Protein AF-A0A1Y4M8P6-F1 (afdb_monomer)

Mean predicted aligned error: 12.29 Å

Sequence (237 aa):
MVINMKEEAGKKVDNMDVAGKRYSNMHGSGSKQVVRKIEGETMRTEWDRATLLERCRSGDSQAMLEMSKCCDTEFANMWLVRAVLYGNEEARELLRCNPQRASNTFLPIENFIPGKRTSWFNG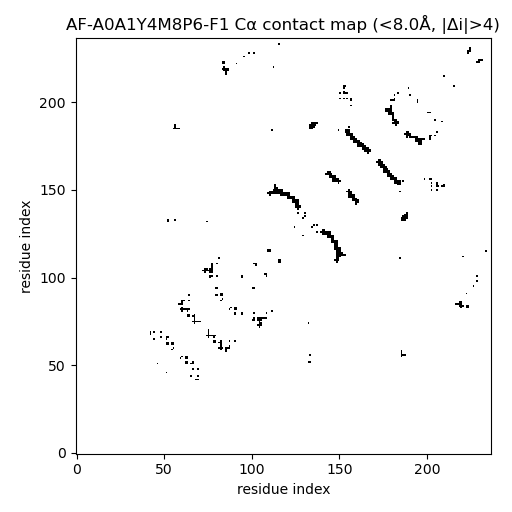RYHAVSLSEIGFDNLPSMDETYMLAGLSKERVIVLGMETGYEPPDEDGFGAETYYSYYVYDEFFHRISPKAFEDNPHAAYGVGNEYIKAHGDLPKLRMDWLVEDGILKAEKFST

Foldseek 3Di:
DDDDDDDDDDDDDDDDDDDDDDDDDDDDDDDDDPDDDDPDDDPDDVDDLVRLLVCVLVLNLVSLQVNLSHDDLQLSLQSLLSSQQSPNPVSLVVCLVPVCSQCRHPDHSQLLPAQQFQPDFDDKAQLVVLVSSHAPPDVDNGFIWGWTGQHNLQKIKTWTWDDWDAADPVRDDTDTKTWIFIAGNSNYGPDPDTDIPCVVVNVVVSVVVCVVVVDDDRTPPVSCCVSVSDPPVRDDD

pLDDT: mean 78.66, std 23.81, range [25.56, 98.5]

Radius of gyration: 26.38 Å; Cα contacts (8 Å, |Δi|>4): 345; chains: 1; bounding box: 97×47×64 Å

Solvent-accessible surface area (backbone atoms only — not comparable to full-atom values): 14091 Å² total; per-residue (Å²): 139,90,83,84,90,76,91,85,84,90,80,88,82,82,88,79,88,79,85,90,85,78,91,75,94,73,92,71,96,68,92,76,82,81,82,79,88,66,97,63,90,73,81,78,61,100,57,57,72,70,60,30,48,58,37,35,48,74,60,35,19,65,32,18,38,57,45,25,75,77,44,60,70,33,55,9,26,33,27,27,50,48,6,25,31,55,65,25,64,70,38,40,50,57,38,66,79,42,53,68,41,57,77,47,27,70,60,54,59,54,41,76,33,64,53,70,27,55,90,48,65,65,65,74,42,47,30,59,62,44,41,77,76,45,40,43,89,65,94,50,69,89,42,56,31,29,38,28,13,16,22,78,48,46,26,26,41,37,36,31,78,75,49,72,48,72,49,45,99,88,69,47,78,60,44,75,39,33,38,25,38,35,22,36,81,49,30,45,61,77,46,94,63,70,28,69,79,32,67,66,64,42,53,54,51,19,58,56,50,39,68,76,48,77,77,68,80,81,63,34,58,63,58,40,34,77,69,66,71,38,73,75,91,78,70,84,128

Structure (mmCIF, N/CA/C/O backbone):
data_AF-A0A1Y4M8P6-F1
#
_entry.id   AF-A0A1Y4M8P6-F1
#
loop_
_atom_site.group_PDB
_atom_site.id
_atom_site.type_symbol
_atom_site.label_atom_id
_atom_site.label_alt_id
_atom_site.label_comp_id
_atom_site.label_asym_id
_atom_site.label_entity_id
_atom_site.label_seq_id
_atom_site.pdbx_PDB_ins_code
_atom_site.Cartn_x
_atom_site.Cartn_y
_atom_site.Cartn_z
_atom_site.occupancy
_atom_site.B_iso_or_equiv
_atom_site.auth_seq_id
_atom_site.auth_comp_id
_atom_site.auth_asym_id
_atom_site.auth_atom_id
_atom_site.pdbx_PDB_model_num
ATOM 1 N N . MET A 1 1 ? 77.250 3.887 1.886 1.00 37.28 1 MET A N 1
ATOM 2 C CA . MET A 1 1 ? 77.666 4.687 3.054 1.00 37.28 1 MET A CA 1
ATOM 3 C C . MET A 1 1 ? 76.924 4.124 4.253 1.00 37.28 1 MET A C 1
ATOM 5 O O . MET A 1 1 ? 75.703 4.131 4.254 1.00 37.28 1 MET A O 1
ATOM 9 N N . VAL A 1 2 ? 77.663 3.493 5.162 1.00 33.03 2 VAL A N 1
ATOM 10 C CA . VAL A 1 2 ? 77.167 2.844 6.384 1.00 33.03 2 VAL A CA 1
ATOM 11 C C . VAL A 1 2 ? 77.226 3.871 7.501 1.00 33.03 2 VAL A C 1
ATOM 13 O O . VAL A 1 2 ? 78.315 4.391 7.716 1.00 33.03 2 VAL A O 1
ATOM 16 N N . ILE A 1 3 ? 76.127 4.104 8.223 1.00 30.33 3 ILE A N 1
ATOM 17 C CA . ILE A 1 3 ? 76.161 4.532 9.629 1.00 30.33 3 ILE A CA 1
ATOM 18 C C . ILE A 1 3 ? 74.997 3.856 10.370 1.00 30.33 3 ILE A C 1
ATOM 20 O O . ILE A 1 3 ? 73.838 3.968 9.985 1.00 30.33 3 ILE A O 1
ATOM 24 N N . ASN A 1 4 ? 75.384 3.116 11.405 1.00 28.00 4 ASN A N 1
ATOM 25 C CA . ASN A 1 4 ? 74.586 2.510 12.469 1.00 28.00 4 ASN A CA 1
ATOM 26 C C . ASN A 1 4 ? 74.518 3.478 13.674 1.00 28.00 4 ASN A C 1
ATOM 28 O O . ASN A 1 4 ? 75.320 4.406 13.727 1.00 28.00 4 ASN A O 1
ATOM 32 N N . MET A 1 5 ? 73.720 3.114 14.694 1.00 29.67 5 MET A N 1
ATOM 33 C CA . MET A 1 5 ? 73.663 3.637 16.086 1.00 29.67 5 MET A CA 1
ATOM 34 C C . MET A 1 5 ? 72.610 4.727 16.355 1.00 29.67 5 MET A C 1
ATOM 36 O O . MET A 1 5 ? 72.462 5.635 15.551 1.00 29.67 5 MET A O 1
ATOM 40 N N . LYS A 1 6 ? 71.895 4.774 17.488 1.00 29.02 6 LYS A N 1
ATOM 41 C CA . LYS A 1 6 ? 71.680 3.920 18.685 1.00 29.02 6 LYS A CA 1
ATOM 42 C C . LYS A 1 6 ? 70.549 4.597 19.506 1.00 29.02 6 LYS A C 1
ATOM 44 O O . LYS A 1 6 ? 70.359 5.792 19.319 1.00 29.02 6 LYS A O 1
ATOM 49 N N . GLU A 1 7 ? 69.860 3.808 20.349 1.00 29.41 7 GLU A N 1
ATOM 50 C CA . GLU A 1 7 ? 69.361 4.060 21.740 1.00 29.41 7 GLU A CA 1
ATOM 51 C C . GLU A 1 7 ? 68.944 5.493 22.156 1.00 29.41 7 GLU A C 1
ATOM 53 O O . GLU A 1 7 ? 69.600 6.461 21.812 1.00 29.41 7 GLU A O 1
ATOM 58 N N . GLU A 1 8 ? 67.966 5.798 2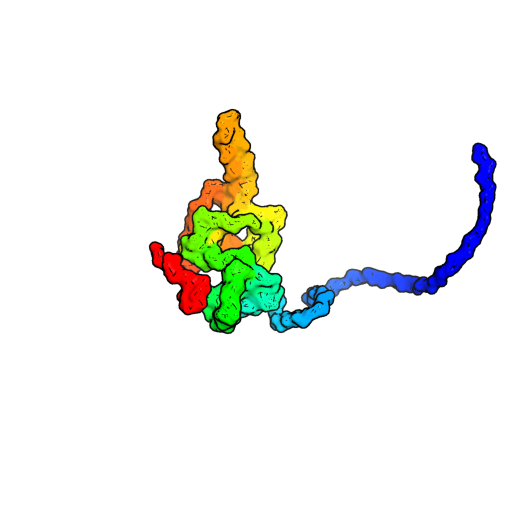3.011 1.00 31.19 8 GLU A N 1
ATOM 59 C CA . GLU A 1 8 ? 67.041 5.150 23.964 1.00 31.19 8 GLU A CA 1
ATOM 60 C C . GLU A 1 8 ? 66.162 6.330 24.467 1.00 31.19 8 GLU A C 1
ATOM 62 O O . GLU A 1 8 ? 66.612 7.473 24.478 1.00 31.19 8 GLU A O 1
ATOM 67 N N . ALA A 1 9 ? 64.871 6.207 24.765 1.00 30.39 9 ALA A N 1
ATOM 68 C CA . ALA A 1 9 ? 64.286 5.969 26.094 1.00 30.39 9 ALA A CA 1
ATOM 69 C C . ALA A 1 9 ? 62.835 6.490 25.950 1.00 30.39 9 ALA A C 1
ATOM 71 O O . ALA A 1 9 ? 62.616 7.570 25.416 1.00 30.39 9 ALA A O 1
ATOM 72 N N . GLY A 1 10 ? 61.768 5.770 26.275 1.00 26.73 10 GLY A N 1
ATOM 73 C CA . GLY A 1 10 ? 61.486 5.226 27.590 1.00 26.73 10 GLY A CA 1
ATOM 74 C C . GLY A 1 10 ? 60.372 6.053 28.241 1.00 26.73 10 GLY A C 1
ATOM 75 O O . GLY A 1 10 ? 60.653 7.025 28.932 1.00 26.73 10 GLY A O 1
ATOM 76 N N . LYS A 1 11 ? 59.109 5.645 28.062 1.00 31.06 11 LYS A N 1
ATOM 77 C CA . LYS A 1 11 ? 58.111 5.675 29.142 1.00 31.06 11 LYS A CA 1
ATOM 78 C C . LYS A 1 11 ? 56.939 4.736 28.849 1.00 31.06 11 LYS A C 1
ATOM 80 O O . LYS A 1 11 ? 56.197 4.902 27.889 1.00 31.06 11 LYS A O 1
ATOM 85 N N . LYS A 1 12 ? 56.858 3.744 29.736 1.00 29.80 12 LYS A N 1
ATOM 86 C CA . LYS A 1 12 ? 55.779 2.792 30.001 1.00 29.80 12 LYS A CA 1
ATOM 87 C C . LYS A 1 12 ? 54.408 3.464 30.083 1.00 29.80 12 LYS A C 1
ATOM 89 O O . LYS A 1 12 ? 54.303 4.486 30.755 1.00 29.80 12 LYS A O 1
ATOM 94 N N . VAL A 1 13 ? 53.383 2.787 29.570 1.00 30.52 13 VAL A N 1
ATOM 95 C CA . VAL A 1 13 ? 52.191 2.449 30.363 1.00 30.52 13 VAL A CA 1
ATOM 96 C C . VAL A 1 13 ? 51.821 1.000 30.043 1.00 30.52 13 VAL A C 1
ATOM 98 O O . VAL A 1 13 ? 52.084 0.501 28.951 1.00 30.52 13 VAL A O 1
ATOM 101 N N . ASP A 1 14 ? 51.332 0.337 31.076 1.00 29.28 14 ASP A N 1
ATOM 102 C CA . ASP A 1 14 ? 51.371 -1.088 31.333 1.00 29.28 14 ASP A CA 1
ATOM 103 C C . ASP A 1 14 ? 50.376 -1.943 30.532 1.00 29.28 14 ASP A C 1
ATOM 105 O O . ASP A 1 14 ? 49.244 -1.553 30.256 1.00 29.28 14 ASP A O 1
ATOM 109 N N . ASN A 1 15 ? 50.856 -3.147 30.205 1.00 28.27 15 ASN A N 1
ATOM 110 C CA . ASN A 1 15 ? 50.216 -4.460 30.341 1.00 28.27 15 ASN A CA 1
ATOM 111 C C . ASN A 1 15 ? 48.707 -4.499 30.666 1.00 28.27 15 ASN A C 1
ATOM 113 O O . ASN A 1 15 ? 48.287 -4.082 31.740 1.00 28.27 15 ASN A O 1
ATOM 117 N N . MET A 1 16 ? 47.938 -5.232 29.859 1.00 30.31 16 MET A N 1
ATOM 118 C CA . MET A 1 16 ? 47.661 -6.658 30.126 1.00 30.31 16 MET A CA 1
ATOM 119 C C . MET A 1 16 ? 46.806 -7.260 28.996 1.00 30.31 16 MET A C 1
ATOM 121 O O . MET A 1 16 ? 45.644 -6.909 28.820 1.00 30.31 16 MET A O 1
ATOM 125 N N . ASP A 1 17 ? 47.440 -8.124 28.198 1.00 30.38 17 ASP A N 1
ATOM 126 C CA . ASP A 1 17 ? 47.171 -9.567 28.084 1.00 30.38 17 ASP A CA 1
ATOM 127 C C . ASP A 1 17 ? 45.742 -10.099 28.316 1.00 30.38 17 ASP A C 1
ATOM 129 O O . ASP A 1 17 ? 45.082 -9.737 29.279 1.00 30.38 17 ASP A O 1
ATOM 133 N N . VAL A 1 18 ? 45.224 -11.111 27.611 1.00 31.88 18 VAL A N 1
ATOM 134 C CA . VAL A 1 18 ? 45.629 -11.934 26.452 1.00 31.88 18 VAL A CA 1
ATOM 135 C C . VAL A 1 18 ? 44.457 -12.912 26.219 1.00 31.88 18 VAL A C 1
ATOM 137 O O . VAL A 1 18 ? 43.733 -13.243 27.153 1.00 31.88 18 VAL A O 1
ATOM 140 N N . ALA A 1 19 ? 44.369 -13.453 24.997 1.00 29.25 19 ALA A N 1
ATOM 141 C CA . ALA A 1 19 ? 43.641 -14.671 24.592 1.00 29.25 19 ALA A CA 1
ATOM 142 C C . ALA A 1 19 ? 42.099 -14.590 24.590 1.00 29.25 19 ALA A C 1
ATOM 144 O O . ALA A 1 19 ? 41.453 -14.321 25.585 1.00 29.25 19 ALA A O 1
ATOM 145 N N . GLY A 1 20 ? 41.389 -14.855 23.494 1.00 25.56 20 GLY A N 1
ATOM 146 C CA . GLY A 1 20 ? 41.652 -15.823 22.437 1.00 25.56 20 GLY A CA 1
ATOM 147 C C . GLY A 1 20 ? 40.840 -17.091 22.695 1.00 25.56 20 GLY A C 1
ATOM 148 O O . GLY A 1 20 ? 41.182 -17.839 23.601 1.00 25.56 20 GLY A O 1
ATOM 149 N N . LYS A 1 21 ? 39.817 -17.360 21.867 1.00 30.14 21 LYS A N 1
ATOM 150 C CA . LYS A 1 21 ? 39.627 -18.626 21.122 1.00 30.14 21 LYS A CA 1
ATOM 151 C C . LYS A 1 21 ? 38.198 -18.823 20.590 1.00 30.14 21 LYS A C 1
ATOM 153 O O . LYS A 1 21 ? 37.228 -18.789 21.330 1.00 30.14 21 LYS A O 1
ATOM 158 N N . ARG A 1 22 ? 38.199 -19.257 19.324 1.00 27.95 22 ARG A N 1
ATOM 159 C CA . ARG A 1 22 ? 37.380 -20.315 18.703 1.00 27.95 22 ARG A CA 1
ATOM 160 C C . ARG A 1 22 ? 35.922 -20.013 18.358 1.00 27.95 22 ARG A C 1
ATOM 162 O O . ARG A 1 22 ? 35.000 -20.231 19.132 1.00 27.95 22 ARG A O 1
ATOM 169 N N . TYR A 1 23 ? 35.756 -19.751 17.065 1.00 31.67 23 TYR A N 1
ATOM 170 C CA . TYR A 1 23 ? 34.651 -20.275 16.276 1.00 31.67 23 TYR A CA 1
ATOM 171 C C . TYR A 1 23 ? 34.590 -21.802 16.394 1.00 31.67 23 TYR A C 1
ATOM 173 O O . TYR A 1 23 ? 35.585 -22.497 16.178 1.00 31.67 23 TYR A O 1
ATOM 181 N N . SER A 1 24 ? 33.405 -22.312 16.708 1.00 30.05 24 SER A N 1
ATOM 182 C CA . SER A 1 24 ? 33.022 -23.687 16.410 1.00 30.05 24 SER A CA 1
ATOM 183 C C . SER A 1 24 ? 31.649 -23.656 15.746 1.00 30.05 24 SER A C 1
ATOM 185 O O . SER A 1 24 ? 30.685 -23.132 16.298 1.00 30.05 24 SER A O 1
ATOM 187 N N . ASN A 1 25 ? 31.604 -24.169 14.516 1.00 32.28 25 ASN A N 1
ATOM 188 C CA . ASN A 1 25 ? 30.375 -24.517 13.820 1.00 32.28 25 ASN A CA 1
ATOM 189 C C . ASN A 1 25 ? 29.734 -25.702 14.541 1.00 32.28 25 ASN A C 1
ATOM 191 O O . ASN A 1 25 ? 30.385 -26.732 14.707 1.00 32.28 25 ASN A O 1
ATOM 195 N N . MET A 1 26 ? 28.455 -25.584 14.884 1.00 29.16 26 MET A N 1
ATOM 196 C CA . MET A 1 26 ? 27.571 -26.729 15.079 1.00 29.16 26 MET A CA 1
ATOM 197 C C . MET A 1 26 ? 26.172 -26.374 14.575 1.00 29.16 26 MET A C 1
ATOM 199 O O . MET A 1 26 ? 25.627 -25.316 14.890 1.00 29.16 26 MET A O 1
ATOM 203 N N . HIS A 1 27 ? 25.629 -27.267 13.747 1.00 33.44 27 HIS A N 1
ATOM 204 C CA . HIS A 1 27 ? 24.234 -27.294 13.332 1.00 33.44 27 HIS A CA 1
ATOM 205 C C . HIS A 1 27 ? 23.305 -27.318 14.549 1.00 33.44 27 HIS A C 1
ATOM 207 O O . HIS A 1 27 ? 23.490 -28.114 15.466 1.00 33.44 27 HIS A O 1
ATOM 213 N N . GLY A 1 28 ? 22.278 -26.475 14.511 1.00 27.88 28 GLY A N 1
ATOM 214 C CA . GLY A 1 28 ? 21.204 -26.453 15.492 1.00 27.88 28 GLY A CA 1
ATOM 215 C C . GLY A 1 28 ? 20.079 -25.556 14.999 1.00 27.88 28 GLY A C 1
ATOM 216 O O . GLY A 1 28 ? 20.206 -24.336 15.014 1.00 27.88 28 GLY A O 1
ATOM 217 N N . SER A 1 29 ? 19.006 -26.189 14.528 1.00 41.22 29 SER A N 1
ATOM 218 C CA . SER A 1 29 ? 17.690 -25.589 14.316 1.00 41.22 29 SER A CA 1
ATOM 219 C C . SER A 1 29 ? 17.273 -24.809 15.565 1.00 41.22 29 SER A C 1
ATOM 221 O O . SER A 1 29 ? 17.156 -25.389 16.643 1.00 41.22 29 SER A O 1
ATOM 223 N N . GLY A 1 30 ? 17.072 -23.502 15.429 1.00 28.77 30 GLY A N 1
ATOM 224 C CA . GLY A 1 30 ? 16.657 -22.637 16.525 1.00 28.77 30 GLY A CA 1
ATOM 225 C C . GLY A 1 30 ? 16.598 -21.187 16.069 1.00 28.77 30 GLY A C 1
ATOM 226 O O . GLY A 1 30 ? 17.626 -20.581 15.773 1.00 28.77 30 GLY A O 1
ATOM 227 N N . SER A 1 31 ? 15.382 -20.654 15.990 1.00 38.72 31 SER A N 1
ATOM 228 C CA . SER A 1 31 ? 15.061 -19.265 15.676 1.00 38.72 31 SER A CA 1
ATOM 229 C C . SER A 1 31 ? 15.898 -18.315 16.538 1.00 38.72 31 SER A C 1
ATOM 231 O O . SER A 1 31 ? 15.673 -18.181 17.740 1.00 38.72 31 SER A O 1
ATOM 233 N N . LYS A 1 32 ? 16.905 -17.671 15.940 1.00 32.81 32 LYS A N 1
ATOM 234 C CA . LYS A 1 32 ? 17.727 -16.675 16.631 1.00 32.81 32 LYS A CA 1
ATOM 235 C C . LYS A 1 32 ? 17.005 -15.333 16.617 1.00 32.81 32 LYS A C 1
ATOM 237 O O . LYS A 1 32 ? 16.990 -14.642 15.604 1.00 32.81 32 LYS A O 1
ATOM 242 N N . GLN A 1 33 ? 16.462 -14.960 17.774 1.00 40.31 33 GLN A N 1
ATOM 243 C CA . GLN A 1 33 ? 16.186 -13.568 18.121 1.00 40.31 33 GLN A CA 1
ATOM 244 C C . GLN A 1 33 ? 17.445 -12.727 17.875 1.00 40.31 33 GLN A C 1
ATOM 246 O O . GLN A 1 33 ? 18.477 -12.922 18.520 1.00 40.31 33 GLN A O 1
ATOM 251 N N . VAL A 1 34 ? 17.354 -11.774 16.951 1.00 34.91 34 VAL A N 1
ATOM 252 C CA . VAL A 1 34 ? 18.349 -10.714 16.795 1.00 34.91 34 VAL A CA 1
ATOM 253 C C . VAL A 1 34 ? 17.941 -9.581 17.731 1.00 34.91 34 VAL A C 1
ATOM 255 O O . VAL A 1 34 ? 17.111 -8.745 17.394 1.00 34.91 34 VAL A O 1
ATOM 258 N N . VAL A 1 35 ? 18.505 -9.568 18.939 1.00 32.75 35 VAL A N 1
ATOM 259 C CA . VAL A 1 35 ? 18.350 -8.447 19.873 1.00 32.75 35 VAL A CA 1
ATOM 260 C C . VAL A 1 35 ? 19.362 -7.372 19.482 1.00 32.75 35 VAL A C 1
ATOM 262 O O . VAL A 1 35 ? 20.533 -7.445 19.854 1.00 32.75 35 VAL A O 1
ATOM 265 N N . ARG A 1 36 ? 18.926 -6.362 18.722 1.00 35.06 36 ARG A N 1
ATOM 266 C CA . ARG A 1 36 ? 19.626 -5.072 18.687 1.00 35.06 36 ARG A CA 1
ATOM 267 C C . ARG A 1 36 ? 19.170 -4.275 19.903 1.00 35.06 36 ARG A C 1
ATOM 269 O O . ARG A 1 36 ? 17.999 -3.949 20.041 1.00 35.06 36 ARG A O 1
ATOM 276 N N . LYS A 1 37 ? 20.107 -4.027 20.814 1.00 30.88 37 LYS A N 1
ATOM 277 C CA . LYS A 1 37 ? 19.894 -3.257 22.037 1.00 30.88 37 LYS A CA 1
ATOM 278 C C . LYS A 1 37 ? 19.878 -1.770 21.663 1.00 30.88 37 LYS A C 1
ATOM 280 O O . LYS A 1 37 ? 20.932 -1.208 21.384 1.00 30.88 37 LYS A O 1
ATOM 285 N N . ILE A 1 38 ? 18.698 -1.163 21.626 1.00 38.38 38 ILE A N 1
ATOM 286 C CA . ILE A 1 38 ? 18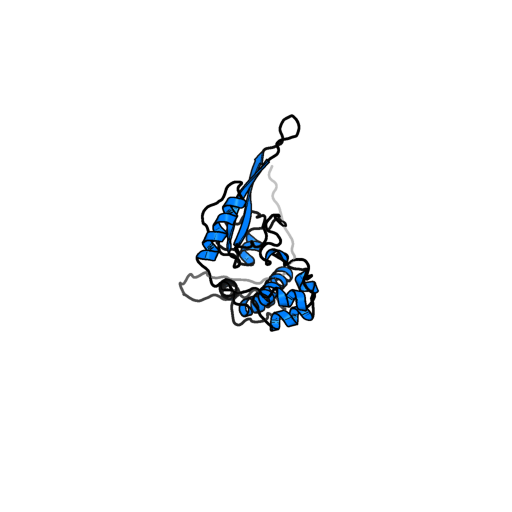.524 0.291 21.695 1.00 38.38 38 ILE A CA 1
ATOM 287 C C . ILE A 1 38 ? 17.664 0.526 22.934 1.00 38.38 38 ILE A C 1
ATOM 289 O O . ILE A 1 38 ? 16.600 -0.070 23.078 1.00 38.38 38 ILE A O 1
ATOM 293 N N . GLU A 1 39 ? 18.190 1.292 23.884 1.00 37.03 39 GLU A N 1
ATOM 294 C CA . GLU A 1 39 ? 17.484 1.656 25.109 1.00 37.03 39 GLU A CA 1
ATOM 295 C C . GLU A 1 39 ? 16.328 2.600 24.761 1.00 37.03 39 GLU A C 1
ATOM 297 O O . GLU A 1 39 ? 16.531 3.702 24.261 1.00 37.03 39 GLU A O 1
ATOM 302 N N . GLY A 1 40 ? 15.112 2.115 24.993 1.00 37.31 40 GLY A N 1
ATOM 303 C CA . GLY A 1 40 ? 13.841 2.776 24.721 1.00 37.31 40 GLY A CA 1
ATOM 304 C C . GLY A 1 40 ? 12.790 1.682 24.593 1.00 37.31 40 GLY A C 1
ATOM 305 O O . GLY A 1 40 ? 12.943 0.802 23.751 1.00 37.31 40 GLY A O 1
ATOM 306 N N . GLU A 1 41 ? 11.814 1.660 25.501 1.00 42.66 41 GLU A N 1
ATOM 307 C CA . GLU A 1 41 ? 10.811 0.600 25.670 1.00 42.66 41 GLU A CA 1
ATOM 308 C C . GLU A 1 41 ? 10.329 0.020 24.335 1.00 42.66 41 GLU A C 1
ATOM 310 O O . GLU A 1 41 ? 9.517 0.602 23.621 1.00 42.66 41 GLU A O 1
ATOM 315 N N . THR A 1 42 ? 10.849 -1.156 23.982 1.00 45.84 42 THR A N 1
ATOM 316 C CA . THR A 1 42 ? 10.375 -1.886 22.814 1.00 45.84 42 THR A CA 1
ATOM 317 C C . THR A 1 42 ? 9.025 -2.470 23.199 1.00 45.84 42 THR A C 1
ATOM 319 O O . THR A 1 42 ? 8.972 -3.423 23.981 1.00 45.84 42 THR A O 1
ATOM 322 N N . MET A 1 43 ? 7.932 -1.888 22.693 1.00 43.03 43 MET A N 1
ATOM 323 C CA . MET A 1 43 ? 6.623 -2.538 22.725 1.00 43.03 43 MET A CA 1
ATOM 324 C C . MET A 1 43 ? 6.803 -3.949 22.158 1.00 43.03 43 MET A C 1
ATOM 326 O O . MET A 1 43 ? 7.084 -4.130 20.975 1.00 43.03 43 MET A O 1
ATOM 330 N N . ARG A 1 44 ? 6.712 -4.958 23.028 1.00 49.41 44 ARG A N 1
ATOM 331 C CA . ARG A 1 44 ? 6.683 -6.356 22.611 1.00 49.41 44 ARG A CA 1
ATOM 332 C C . ARG A 1 44 ? 5.300 -6.613 22.038 1.00 49.41 44 ARG A C 1
ATOM 334 O O . ARG A 1 44 ? 4.370 -6.896 22.784 1.00 49.41 44 ARG A O 1
ATOM 341 N N . THR A 1 45 ? 5.170 -6.518 20.724 1.00 55.81 45 THR A N 1
ATOM 342 C CA . THR A 1 45 ? 4.116 -7.253 20.031 1.00 55.81 45 THR A CA 1
ATOM 343 C C . THR A 1 45 ? 4.364 -8.743 20.291 1.00 55.81 45 THR A C 1
ATOM 345 O O . THR A 1 45 ? 5.510 -9.196 20.281 1.00 55.81 45 THR A O 1
ATOM 348 N N . GLU A 1 46 ? 3.319 -9.534 20.550 1.00 59.41 46 GLU A N 1
ATOM 349 C CA . GLU A 1 46 ? 3.460 -11.001 20.693 1.00 59.41 46 GLU A CA 1
ATOM 350 C C . GLU A 1 46 ? 3.979 -11.672 19.403 1.00 59.41 46 GLU A C 1
ATOM 352 O O . GLU A 1 46 ? 4.379 -12.834 19.406 1.00 59.41 46 GLU A O 1
ATOM 357 N N . TRP A 1 47 ? 3.997 -10.916 18.306 1.00 71.06 47 TRP A N 1
ATOM 358 C CA . TRP A 1 47 ? 4.256 -11.345 16.943 1.00 71.06 47 TRP A CA 1
ATOM 359 C C . TRP A 1 47 ? 5.504 -10.641 16.408 1.00 71.06 47 TRP A C 1
ATOM 361 O O . TRP A 1 47 ? 5.663 -9.434 16.606 1.00 71.06 47 TRP A O 1
ATOM 371 N N . ASP A 1 48 ? 6.377 -11.367 15.708 1.00 86.06 48 ASP A N 1
ATOM 372 C CA . ASP A 1 48 ? 7.456 -10.730 14.951 1.00 86.06 48 ASP A CA 1
ATOM 373 C C . ASP A 1 48 ? 6.915 -9.979 13.717 1.00 86.06 48 ASP A C 1
ATOM 375 O O . ASP A 1 48 ? 5.808 -10.236 13.231 1.00 86.06 48 ASP A O 1
ATOM 379 N N . ARG A 1 49 ? 7.704 -9.024 13.202 1.00 86.75 49 ARG A N 1
ATOM 380 C CA . ARG A 1 49 ? 7.309 -8.155 12.076 1.00 86.75 49 ARG A CA 1
ATOM 381 C C . ARG A 1 49 ? 6.945 -8.953 10.822 1.00 86.75 49 ARG A C 1
ATOM 383 O O . ARG A 1 49 ? 6.022 -8.563 10.117 1.00 86.75 49 ARG A O 1
ATOM 390 N N . ALA A 1 50 ? 7.639 -10.055 10.539 1.00 88.81 50 ALA A N 1
ATOM 391 C CA . ALA A 1 50 ? 7.359 -10.867 9.355 1.00 88.81 50 ALA A CA 1
ATOM 392 C C . ALA A 1 50 ? 5.974 -11.521 9.451 1.00 88.81 50 ALA A C 1
ATOM 394 O O . ALA A 1 50 ? 5.203 -11.491 8.495 1.00 88.81 50 ALA A O 1
ATOM 395 N N . THR A 1 51 ? 5.625 -12.029 10.631 1.00 92.06 51 THR A N 1
ATOM 396 C CA . THR A 1 51 ? 4.319 -12.641 10.877 1.00 92.06 51 THR A CA 1
ATOM 397 C C . THR A 1 51 ? 3.194 -11.606 10.847 1.00 92.06 51 THR A C 1
ATOM 399 O O . THR A 1 51 ? 2.130 -11.866 10.286 1.00 92.06 51 THR A O 1
ATOM 402 N N . LEU A 1 52 ? 3.419 -10.408 11.399 1.00 93.69 52 LEU A N 1
ATOM 403 C CA . LEU A 1 52 ? 2.458 -9.306 11.278 1.00 93.69 52 LEU A CA 1
ATOM 404 C C . LEU A 1 52 ? 2.240 -8.904 9.818 1.00 93.69 52 LEU A C 1
ATOM 406 O O . LEU A 1 52 ? 1.101 -8.675 9.422 1.00 93.69 52 LEU A O 1
ATOM 410 N N . LEU A 1 53 ? 3.304 -8.843 9.014 1.00 92.44 53 LEU A N 1
ATOM 411 C CA . LEU A 1 53 ? 3.221 -8.460 7.606 1.00 92.44 53 LEU A CA 1
ATOM 412 C C . LEU A 1 53 ? 2.396 -9.463 6.796 1.00 92.44 53 LEU A C 1
ATOM 414 O O . LEU A 1 53 ? 1.556 -9.061 5.996 1.00 92.44 53 LEU A O 1
ATOM 418 N N . GLU A 1 54 ? 2.578 -10.754 7.062 1.00 91.88 54 GLU A N 1
ATOM 419 C CA . GLU A 1 54 ? 1.794 -11.813 6.426 1.00 91.88 54 GLU A CA 1
ATOM 420 C C . GLU A 1 54 ? 0.309 -11.760 6.809 1.00 91.88 54 GLU A C 1
ATOM 422 O O . GLU A 1 54 ? -0.567 -11.996 5.984 1.00 91.88 54 GLU A O 1
ATOM 427 N N . ARG A 1 55 ? -0.009 -11.363 8.042 1.00 94.75 55 ARG A N 1
ATOM 428 C CA . ARG A 1 55 ? -1.404 -11.110 8.432 1.00 94.75 55 ARG A CA 1
ATOM 429 C C . ARG A 1 55 ? -1.959 -9.834 7.797 1.00 94.75 55 ARG A C 1
ATOM 431 O O . ARG A 1 55 ? -3.098 -9.817 7.347 1.00 94.75 55 ARG A O 1
ATOM 438 N N . CYS A 1 56 ? -1.166 -8.768 7.692 1.00 94.56 56 CYS A N 1
ATOM 439 C CA . CYS A 1 56 ? -1.587 -7.554 6.979 1.00 94.56 56 CYS A CA 1
ATOM 440 C C . CYS A 1 56 ? -1.954 -7.861 5.518 1.00 94.56 56 CYS A C 1
ATOM 442 O O . CYS A 1 56 ? -2.894 -7.278 4.976 1.00 94.56 56 CYS A O 1
ATOM 444 N N . ARG A 1 57 ? -1.235 -8.806 4.910 1.00 89.06 57 ARG A N 1
ATOM 445 C CA . ARG A 1 57 ? -1.440 -9.298 3.547 1.00 89.06 57 ARG A CA 1
ATOM 446 C C . ARG A 1 57 ? -2.745 -10.064 3.321 1.00 89.06 57 ARG A C 1
ATOM 448 O O . ARG A 1 57 ? -3.199 -10.165 2.191 1.00 89.06 57 ARG A O 1
ATOM 455 N N . SER A 1 58 ? -3.401 -10.533 4.380 1.00 87.81 58 SER A N 1
ATOM 456 C CA . SER A 1 58 ? -4.742 -11.126 4.296 1.00 87.81 58 SER A CA 1
ATOM 457 C C . SER A 1 58 ? -5.867 -10.140 4.634 1.00 87.81 58 SER A C 1
ATOM 459 O O . SER A 1 58 ? -7.028 -10.534 4.744 1.00 87.81 58 SER A O 1
ATOM 461 N N . GLY A 1 59 ? -5.545 -8.854 4.814 1.00 90.56 59 GLY A N 1
ATOM 462 C CA . GLY A 1 59 ? -6.514 -7.832 5.208 1.00 90.56 59 GLY A CA 1
ATOM 463 C C . GLY A 1 59 ? -6.848 -7.815 6.699 1.00 90.56 59 GLY A C 1
ATOM 464 O O . GLY A 1 59 ? -7.844 -7.204 7.087 1.00 90.56 59 GLY A O 1
ATOM 465 N N . ASP A 1 60 ? -6.028 -8.447 7.544 1.00 95.62 60 ASP A N 1
ATOM 466 C CA . ASP A 1 60 ? -6.198 -8.430 8.997 1.00 95.62 60 ASP A CA 1
ATOM 467 C C . ASP A 1 60 ? -5.947 -7.021 9.560 1.00 95.62 60 ASP A C 1
ATOM 469 O O . ASP A 1 60 ? -4.811 -6.564 9.720 1.00 95.62 60 ASP A O 1
ATOM 473 N N . SER A 1 61 ? -7.037 -6.324 9.877 1.00 97.38 61 SER A N 1
ATOM 474 C CA . SER A 1 61 ? -6.995 -4.948 10.363 1.00 97.38 61 SER A CA 1
ATOM 475 C C . SER A 1 61 ? -6.372 -4.822 11.756 1.00 97.38 61 SER A C 1
ATOM 477 O O . SER A 1 61 ? -5.780 -3.786 12.063 1.00 97.38 61 SER A O 1
ATOM 479 N N . GLN A 1 62 ? -6.434 -5.871 12.588 1.00 97.62 62 GLN A N 1
ATOM 480 C CA . GLN A 1 62 ? -5.732 -5.891 13.872 1.00 97.62 62 GLN A CA 1
ATOM 481 C C . GLN A 1 62 ? -4.226 -6.021 13.658 1.00 97.62 62 GLN A C 1
ATOM 483 O O . GLN A 1 62 ? -3.457 -5.322 14.312 1.00 97.62 62 GLN A O 1
ATOM 488 N N . ALA A 1 63 ? -3.787 -6.862 12.719 1.00 97.00 63 ALA A N 1
ATOM 489 C CA . ALA A 1 63 ? -2.370 -6.958 12.383 1.00 97.00 63 ALA A CA 1
ATOM 490 C C . ALA A 1 63 ? -1.824 -5.640 11.819 1.00 97.00 63 ALA A C 1
ATOM 492 O O . ALA A 1 63 ? -0.713 -5.254 12.170 1.00 97.00 63 ALA A O 1
ATOM 493 N N . MET A 1 64 ? -2.610 -4.912 11.016 1.00 97.69 64 MET A N 1
ATOM 494 C CA . MET A 1 64 ? -2.235 -3.574 10.534 1.00 97.69 64 MET A CA 1
ATOM 495 C C . MET A 1 64 ? -2.089 -2.571 11.687 1.00 97.69 64 MET A C 1
ATOM 497 O O . MET A 1 64 ? -1.144 -1.781 11.705 1.00 97.69 64 MET A O 1
ATOM 501 N N . LEU A 1 65 ? -2.977 -2.621 12.685 1.00 97.94 65 LEU A N 1
ATOM 502 C CA . LEU A 1 65 ? -2.841 -1.805 13.891 1.00 97.94 65 LEU A CA 1
ATOM 503 C C . LEU A 1 65 ? -1.578 -2.176 14.682 1.00 97.94 65 LEU A C 1
ATOM 505 O O . LEU A 1 65 ? -0.823 -1.285 15.062 1.00 97.94 65 LEU A O 1
ATOM 509 N N . GLU A 1 66 ? -1.306 -3.461 14.904 1.00 97.12 66 GLU A N 1
ATOM 510 C CA . GLU A 1 66 ? -0.081 -3.893 15.591 1.00 97.12 66 GLU A CA 1
ATOM 511 C C . GLU A 1 66 ? 1.182 -3.507 14.810 1.00 97.12 66 GLU A C 1
ATOM 513 O O . GLU A 1 66 ? 2.142 -3.006 15.396 1.00 97.12 66 GLU A O 1
ATOM 518 N N . MET A 1 67 ? 1.160 -3.629 13.480 1.00 95.56 67 MET A N 1
ATOM 519 C CA . MET A 1 67 ? 2.247 -3.175 12.612 1.00 95.56 67 MET A CA 1
ATOM 520 C C . MET A 1 67 ? 2.515 -1.674 12.790 1.00 95.56 67 MET A C 1
ATOM 522 O O . MET A 1 67 ? 3.669 -1.250 12.864 1.00 95.56 67 MET A O 1
ATOM 526 N N . SER A 1 68 ? 1.460 -0.865 12.951 1.00 96.44 68 SER A N 1
ATOM 527 C CA . SER A 1 68 ? 1.598 0.576 13.187 1.00 96.44 68 SER A CA 1
ATOM 528 C C . SER A 1 68 ? 2.353 0.931 14.473 1.00 96.44 68 SER A C 1
ATOM 530 O O . SER A 1 68 ? 2.891 2.030 14.580 1.00 96.44 68 SER A O 1
ATOM 532 N N . LYS A 1 69 ? 2.422 0.015 15.446 1.00 94.56 69 LYS A N 1
ATOM 533 C CA . LYS A 1 69 ? 3.106 0.228 16.730 1.00 94.56 69 LYS A CA 1
ATOM 534 C C . LYS A 1 69 ? 4.611 -0.056 16.648 1.00 94.56 69 LYS A C 1
ATOM 536 O O . LYS A 1 69 ? 5.352 0.397 17.514 1.00 94.56 69 LYS A O 1
ATOM 541 N N . CYS A 1 70 ? 5.068 -0.793 15.631 1.00 88.56 70 CYS A N 1
ATOM 542 C CA . CYS A 1 70 ? 6.459 -1.250 15.513 1.00 88.56 70 CYS A CA 1
ATOM 543 C C . CYS A 1 70 ? 7.235 -0.677 14.314 1.00 88.56 70 CYS A C 1
ATOM 545 O O . CYS A 1 70 ? 8.370 -1.089 14.071 1.00 88.56 70 CYS A O 1
ATOM 547 N N . CYS A 1 71 ? 6.638 0.242 13.554 1.00 90.31 71 CYS A N 1
ATOM 548 C CA . CYS A 1 71 ? 7.259 0.875 12.391 1.00 90.31 71 CYS A CA 1
ATOM 549 C C . CYS A 1 71 ? 7.690 2.323 12.664 1.00 90.31 71 CYS A C 1
ATOM 551 O O . CYS A 1 71 ? 7.184 2.974 13.577 1.00 90.31 71 CYS A O 1
ATOM 553 N N . ASP A 1 72 ? 8.569 2.847 11.808 1.00 91.94 72 ASP A N 1
ATOM 554 C CA . ASP A 1 72 ? 8.891 4.276 11.767 1.00 91.94 72 ASP A CA 1
ATOM 555 C C . ASP A 1 72 ? 7.651 5.118 11.443 1.00 91.94 72 ASP A C 1
ATOM 557 O O . ASP A 1 72 ? 6.717 4.642 10.800 1.00 91.94 72 ASP A O 1
ATOM 561 N N . THR A 1 73 ? 7.650 6.387 11.856 1.00 95.25 73 THR A N 1
ATOM 562 C CA . THR A 1 73 ? 6.470 7.271 11.876 1.00 95.25 73 THR A CA 1
ATOM 563 C C . THR A 1 73 ? 5.601 7.2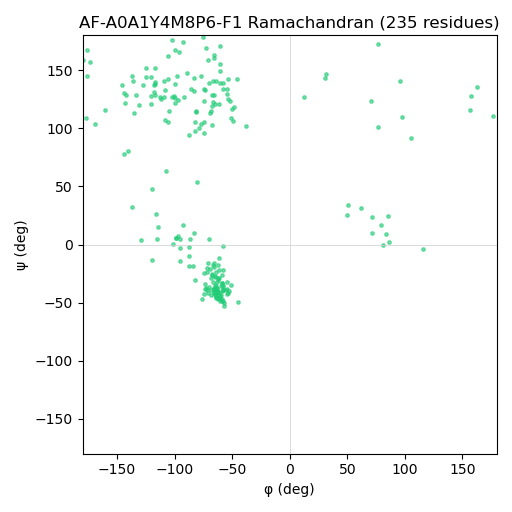22 10.613 1.00 95.25 73 THR A C 1
ATOM 565 O O . THR A 1 73 ? 4.386 7.061 10.716 1.00 95.25 73 THR A O 1
ATOM 568 N N . GLU A 1 74 ? 6.185 7.347 9.421 1.00 96.00 74 GLU A N 1
ATOM 569 C CA . GLU A 1 74 ? 5.422 7.389 8.164 1.00 96.00 74 GLU A CA 1
ATOM 570 C C . GLU A 1 74 ? 4.836 6.022 7.772 1.00 96.00 74 GLU A C 1
ATOM 572 O O . GLU A 1 74 ? 3.702 5.950 7.286 1.00 96.00 74 GLU A O 1
ATOM 577 N N . PHE A 1 75 ? 5.573 4.934 8.015 1.00 96.44 75 PHE A N 1
ATOM 578 C CA . PHE A 1 75 ? 5.092 3.559 7.836 1.00 96.44 75 PHE A CA 1
ATOM 579 C C . PHE A 1 75 ? 4.016 3.223 8.868 1.00 96.44 75 PHE A C 1
ATOM 581 O O . PHE A 1 75 ? 2.979 2.658 8.528 1.00 96.44 75 PHE A O 1
ATOM 588 N N . ALA A 1 76 ? 4.234 3.619 10.121 1.00 96.81 76 ALA A N 1
ATOM 589 C CA . ALA A 1 76 ? 3.289 3.454 11.210 1.00 96.81 76 ALA A CA 1
ATOM 590 C C . ALA A 1 76 ? 1.954 4.126 10.885 1.00 96.81 76 ALA A C 1
ATOM 592 O O . ALA A 1 76 ? 0.897 3.503 10.962 1.00 96.81 76 ALA A O 1
ATOM 593 N N . ASN A 1 77 ? 1.995 5.384 10.455 1.00 97.94 77 ASN A N 1
ATOM 594 C CA . ASN A 1 77 ? 0.797 6.119 10.070 1.00 97.94 77 ASN A CA 1
ATOM 595 C C . ASN A 1 77 ? 0.100 5.497 8.853 1.00 97.94 77 ASN A C 1
ATOM 597 O O . ASN A 1 77 ? -1.126 5.410 8.839 1.00 97.94 77 ASN A O 1
ATOM 601 N N . MET A 1 78 ? 0.861 5.021 7.862 1.00 97.19 78 MET A N 1
ATOM 602 C CA . MET A 1 78 ? 0.309 4.305 6.709 1.00 97.19 78 MET A CA 1
ATOM 603 C C . MET A 1 78 ? -0.462 3.051 7.153 1.00 97.19 78 MET A C 1
ATOM 605 O O . MET A 1 78 ? -1.610 2.858 6.752 1.00 97.19 78 MET A O 1
ATOM 609 N N . TRP A 1 79 ? 0.134 2.223 8.014 1.00 97.62 79 TRP A N 1
ATOM 610 C CA . TRP A 1 79 ? -0.514 1.020 8.537 1.00 97.62 79 TRP A CA 1
ATOM 611 C C . TRP A 1 79 ? -1.719 1.323 9.422 1.00 97.62 79 TRP A C 1
ATOM 613 O O . TRP A 1 79 ? -2.730 0.634 9.311 1.00 97.62 79 TRP A O 1
ATOM 623 N N . LEU A 1 80 ? -1.663 2.385 10.229 1.00 98.25 80 LEU A N 1
ATOM 624 C CA . LEU A 1 80 ? -2.806 2.842 11.017 1.00 98.25 80 LEU A CA 1
ATOM 625 C C . LEU A 1 80 ? -3.986 3.220 10.114 1.00 98.25 80 LEU A C 1
ATOM 627 O O . LEU A 1 80 ? -5.104 2.764 10.335 1.00 98.25 80 LEU A O 1
ATOM 631 N N . VAL A 1 81 ? -3.740 4.018 9.071 1.00 97.62 81 VAL A N 1
ATOM 632 C CA . VAL A 1 81 ? -4.769 4.399 8.093 1.00 97.62 81 VAL A CA 1
ATOM 633 C C . VAL A 1 81 ? -5.353 3.166 7.409 1.00 97.62 81 VAL A C 1
ATOM 635 O O . VAL A 1 81 ? -6.573 3.057 7.283 1.00 97.62 81 VAL A O 1
ATOM 638 N N . ARG A 1 82 ? -4.507 2.210 7.007 1.00 97.31 82 ARG A N 1
ATOM 639 C CA . ARG A 1 82 ? -4.983 0.940 6.452 1.00 97.31 82 ARG A CA 1
ATOM 640 C C . ARG A 1 82 ? -5.845 0.183 7.465 1.00 97.31 82 ARG A C 1
ATOM 642 O O . ARG A 1 82 ? -6.949 -0.204 7.110 1.00 97.31 82 ARG A O 1
ATOM 649 N N . ALA A 1 83 ? -5.439 0.056 8.726 1.00 98.12 83 ALA A N 1
ATOM 650 C CA . ALA A 1 83 ? -6.251 -0.597 9.757 1.00 98.12 83 ALA A CA 1
ATOM 651 C C . ALA A 1 83 ? -7.665 0.011 9.863 1.00 98.12 83 ALA A C 1
ATOM 653 O O . ALA A 1 83 ? -8.647 -0.730 9.921 1.00 98.12 83 ALA A O 1
ATOM 654 N N . VAL A 1 84 ? -7.788 1.345 9.793 1.00 98.19 84 VAL A N 1
ATOM 655 C CA . VAL A 1 84 ? -9.094 2.033 9.742 1.00 98.19 84 VAL A CA 1
ATOM 656 C C . VAL A 1 84 ? -9.885 1.645 8.494 1.00 98.19 84 VAL A C 1
ATOM 658 O O . VAL A 1 84 ? -11.061 1.299 8.599 1.00 98.19 84 VAL A O 1
ATOM 661 N N . LEU A 1 85 ? -9.251 1.654 7.317 1.00 96.81 85 LEU A N 1
ATOM 662 C CA . LEU A 1 85 ? -9.887 1.265 6.054 1.00 96.81 85 LEU A CA 1
ATOM 663 C C . LEU A 1 85 ? -10.417 -0.175 6.075 1.00 96.81 85 LEU A C 1
ATOM 665 O O . LEU A 1 85 ? -11.460 -0.433 5.479 1.00 96.81 85 LEU A O 1
ATOM 669 N N . TYR A 1 86 ? -9.760 -1.087 6.792 1.00 96.81 86 TYR A N 1
ATOM 670 C CA . TYR A 1 86 ? -10.218 -2.470 6.992 1.00 96.81 86 TYR A CA 1
ATOM 671 C C . TYR A 1 86 ? -11.064 -2.656 8.267 1.00 96.81 86 TYR A C 1
ATOM 673 O O . TYR A 1 86 ? -11.293 -3.780 8.709 1.00 96.81 86 TYR A O 1
ATOM 681 N N . GLY A 1 87 ? -11.579 -1.570 8.852 1.00 97.31 87 GLY A N 1
ATOM 682 C CA . GLY A 1 87 ? -12.623 -1.630 9.874 1.00 97.31 87 GLY A CA 1
ATOM 683 C C . GLY A 1 87 ? -12.146 -1.838 11.311 1.00 97.31 87 GLY A C 1
ATOM 684 O O . GLY A 1 87 ? -12.923 -2.324 12.127 1.00 97.31 87 GLY A O 1
ATOM 685 N N . ASN A 1 88 ? -10.908 -1.468 11.649 1.00 98.50 88 ASN A N 1
ATOM 686 C CA . ASN A 1 88 ? -10.436 -1.501 13.034 1.00 98.50 88 ASN A CA 1
ATOM 687 C C . ASN A 1 88 ? -10.885 -0.247 13.820 1.00 98.50 88 ASN A C 1
ATOM 689 O O . ASN A 1 88 ? -10.468 0.872 13.511 1.00 98.50 88 ASN A O 1
ATOM 693 N N . GLU A 1 89 ? -11.741 -0.425 14.832 1.00 98.38 89 GLU A N 1
ATOM 694 C CA . GLU A 1 89 ? -12.284 0.681 15.641 1.00 98.38 89 GLU A CA 1
ATOM 695 C C . GLU A 1 89 ? -11.240 1.339 16.552 1.00 98.38 89 GLU A C 1
ATOM 697 O O . GLU A 1 89 ? -11.247 2.560 16.706 1.00 98.38 89 GLU A O 1
ATOM 702 N N . GLU A 1 90 ? -10.309 0.565 17.115 1.00 98.44 90 GLU A N 1
ATOM 703 C CA . GLU A 1 90 ? -9.229 1.107 17.949 1.00 98.44 90 GLU A CA 1
ATOM 704 C C . GLU A 1 90 ? -8.321 2.022 17.115 1.00 98.44 90 GLU A C 1
ATOM 706 O O . GLU A 1 90 ? -8.027 3.152 17.506 1.00 98.44 90 GLU A O 1
ATOM 711 N N . ALA A 1 91 ? -7.953 1.583 15.908 1.00 98.50 91 ALA A N 1
ATOM 712 C CA . ALA A 1 91 ? -7.212 2.397 14.951 1.00 98.50 91 ALA A CA 1
ATOM 713 C C . ALA A 1 91 ? -7.964 3.685 14.586 1.00 98.50 91 ALA A C 1
ATOM 715 O O . ALA A 1 91 ? -7.350 4.750 14.471 1.00 98.50 91 ALA A O 1
ATOM 716 N N . ARG A 1 92 ? -9.293 3.600 14.420 1.00 98.31 92 ARG A N 1
ATOM 717 C CA . ARG A 1 92 ? -10.143 4.754 14.105 1.00 98.31 92 ARG A CA 1
ATOM 718 C C . ARG A 1 92 ? -10.084 5.785 15.226 1.00 98.31 92 ARG A C 1
ATOM 720 O O . ARG A 1 92 ? -9.890 6.966 14.951 1.00 98.31 92 ARG A O 1
ATOM 727 N N . GLU A 1 93 ? -10.193 5.344 16.475 1.00 98.38 93 GLU A N 1
ATOM 728 C CA . GLU A 1 93 ? -10.131 6.237 17.632 1.00 98.38 93 GLU A CA 1
ATOM 729 C C . GLU A 1 93 ? -8.756 6.904 17.769 1.00 98.38 93 GLU A C 1
ATOM 731 O O . GLU A 1 93 ? -8.665 8.123 17.924 1.00 98.38 93 GLU A O 1
ATOM 736 N N . LEU A 1 94 ? -7.671 6.143 17.589 1.00 97.75 94 LEU A N 1
ATOM 737 C CA . LEU A 1 94 ? -6.315 6.702 17.567 1.00 97.75 94 LEU A CA 1
ATOM 738 C C . LEU A 1 94 ? -6.149 7.780 16.487 1.00 97.75 94 LEU A C 1
ATOM 740 O O . LEU A 1 94 ? -5.473 8.789 16.712 1.00 97.75 94 LEU A O 1
ATOM 744 N N . LEU A 1 95 ? -6.757 7.574 15.317 1.00 96.94 95 LEU A N 1
ATOM 745 C CA . LEU A 1 95 ? -6.704 8.531 14.219 1.00 96.94 95 LEU A CA 1
ATOM 746 C C . LEU A 1 95 ? -7.581 9.765 14.485 1.00 96.94 95 LEU A C 1
ATOM 748 O O . LEU A 1 95 ? -7.168 10.868 14.142 1.00 96.94 95 LEU A O 1
ATOM 752 N N . ARG A 1 96 ? -8.727 9.627 15.165 1.00 96.69 96 ARG A N 1
ATOM 753 C CA . ARG A 1 96 ? -9.557 10.761 15.619 1.00 96.69 96 ARG A CA 1
ATOM 754 C C . ARG A 1 96 ? -8.841 11.650 16.626 1.00 96.69 96 ARG A C 1
ATOM 756 O O . ARG A 1 96 ? -8.935 12.871 16.530 1.00 96.69 96 ARG A O 1
ATOM 763 N N . CYS A 1 97 ? -8.108 11.057 17.569 1.00 96.75 97 CYS A N 1
ATOM 764 C CA . CYS A 1 97 ? -7.319 11.820 18.536 1.00 96.75 97 CYS A CA 1
ATOM 765 C C . CYS A 1 97 ? -6.178 12.606 17.870 1.00 96.75 97 CYS A C 1
ATOM 767 O O . CYS A 1 97 ? -5.753 13.633 18.398 1.00 96.75 97 CYS A O 1
ATOM 769 N N . ASN A 1 98 ? -5.666 12.140 16.725 1.00 95.62 98 ASN A N 1
ATOM 770 C CA . ASN A 1 98 ? -4.612 12.828 15.983 1.00 95.62 98 ASN A CA 1
ATOM 771 C C . ASN A 1 98 ? -4.781 12.692 14.452 1.00 95.62 98 ASN A C 1
ATOM 773 O O . ASN A 1 98 ? -4.044 11.932 13.810 1.00 95.62 98 ASN A O 1
ATOM 777 N N . PRO A 1 99 ? -5.702 13.464 13.840 1.00 95.12 99 PRO A N 1
ATOM 778 C CA . PRO A 1 99 ? -6.046 13.319 12.422 1.00 95.12 99 PRO A CA 1
ATOM 779 C C . PRO A 1 99 ? -4.894 13.630 11.464 1.00 95.12 99 PRO A C 1
ATOM 781 O O . PRO A 1 99 ? -4.858 13.112 10.351 1.00 95.12 99 PRO A O 1
ATOM 784 N N . GLN A 1 100 ? -3.910 14.430 11.896 1.00 94.56 100 GLN A N 1
ATOM 785 C CA . GLN A 1 100 ? -2.744 14.781 11.077 1.00 94.56 100 GLN A CA 1
ATOM 786 C C . GLN A 1 100 ? -1.849 13.579 10.759 1.00 94.56 100 GLN A C 1
ATOM 788 O O . GLN A 1 100 ? -1.046 13.622 9.832 1.00 94.56 100 GLN A O 1
ATOM 793 N N . ARG A 1 101 ? -2.004 12.462 11.477 1.00 95.81 101 ARG A N 1
ATOM 794 C CA . ARG A 1 101 ? -1.327 11.212 11.116 1.00 95.81 101 ARG A CA 1
ATOM 795 C C . ARG A 1 101 ? -1.765 10.704 9.740 1.00 95.81 101 ARG A C 1
ATOM 797 O O . ARG A 1 101 ? -0.947 10.122 9.042 1.00 95.81 101 ARG A O 1
ATOM 804 N N . ALA A 1 102 ? -3.003 10.972 9.314 1.00 94.44 102 ALA A N 1
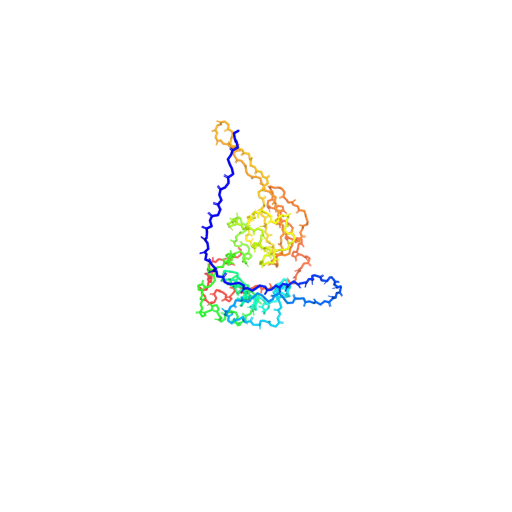ATOM 805 C CA . ALA A 1 102 ? -3.514 10.537 8.012 1.00 94.44 102 ALA A CA 1
ATOM 806 C C . ALA A 1 102 ? -2.873 11.260 6.814 1.00 94.44 102 ALA A C 1
ATOM 808 O O . ALA A 1 102 ? -2.928 10.749 5.698 1.00 94.44 102 ALA A O 1
ATOM 809 N N . SER A 1 103 ? -2.291 12.445 7.028 1.00 92.00 103 SER A N 1
ATOM 810 C CA . SER A 1 103 ? -1.581 13.212 5.997 1.00 92.00 103 SER A CA 1
ATOM 811 C C . SER A 1 103 ? -0.067 12.978 6.011 1.00 92.00 103 SER A C 1
ATOM 813 O O . SER A 1 103 ? 0.601 13.313 5.036 1.00 92.00 103 SER A O 1
ATOM 815 N N . ASN A 1 104 ? 0.466 12.376 7.079 1.00 94.44 104 ASN A N 1
ATOM 816 C CA . ASN A 1 104 ? 1.886 12.074 7.255 1.00 94.44 104 ASN A CA 1
ATOM 817 C C . ASN A 1 104 ? 2.165 10.568 7.111 1.00 94.44 104 ASN A C 1
ATOM 819 O O . ASN A 1 104 ? 2.547 9.892 8.070 1.00 94.44 104 ASN A O 1
ATOM 823 N N . THR A 1 105 ? 1.900 10.031 5.923 1.00 95.25 105 THR A N 1
ATOM 824 C CA . THR A 1 105 ? 2.005 8.604 5.591 1.00 95.25 105 THR A CA 1
ATOM 825 C C . THR A 1 105 ? 3.007 8.389 4.465 1.00 95.25 105 THR A C 1
ATOM 827 O O . THR A 1 105 ? 3.020 9.167 3.513 1.00 95.25 105 THR A O 1
ATOM 830 N N . PHE A 1 106 ? 3.760 7.289 4.505 1.00 95.44 106 PHE A N 1
ATOM 831 C CA . PHE A 1 106 ? 4.742 6.973 3.458 1.00 95.44 106 PHE A CA 1
ATOM 832 C C . PHE A 1 106 ? 4.110 6.853 2.061 1.00 95.44 106 PHE A C 1
ATOM 834 O O . PHE A 1 106 ? 4.569 7.463 1.095 1.00 95.44 106 PHE A O 1
ATOM 841 N N . LEU A 1 107 ? 3.002 6.112 1.963 1.00 93.06 107 LEU A N 1
ATOM 842 C CA . LEU A 1 107 ? 2.104 6.180 0.812 1.00 93.06 107 LEU A CA 1
ATOM 843 C C . LEU A 1 107 ? 0.916 7.073 1.176 1.00 93.06 107 LEU A C 1
ATOM 845 O O . LEU A 1 107 ? 0.268 6.783 2.185 1.00 93.06 107 LEU A O 1
ATOM 849 N N . PRO A 1 108 ? 0.597 8.118 0.388 1.00 91.62 108 PRO A N 1
ATOM 850 C CA . PRO A 1 108 ? -0.556 8.976 0.639 1.00 91.62 108 PRO A CA 1
ATOM 851 C C . PRO A 1 108 ? -1.845 8.170 0.782 1.00 91.62 108 PRO A C 1
ATOM 853 O O . PRO A 1 108 ? -2.075 7.228 0.024 1.00 91.62 108 PRO A O 1
ATOM 856 N N . ILE A 1 109 ? -2.732 8.590 1.688 1.00 91.19 109 ILE A N 1
ATOM 857 C CA . ILE A 1 109 ? -4.017 7.919 1.927 1.00 91.19 109 ILE A CA 1
ATOM 858 C C . ILE A 1 109 ? -4.824 7.686 0.647 1.00 91.19 109 ILE A C 1
ATOM 860 O O . ILE A 1 109 ? -5.483 6.661 0.505 1.00 91.19 109 ILE A O 1
ATOM 864 N N . GLU A 1 110 ? -4.755 8.605 -0.320 1.00 89.12 110 GLU A N 1
ATOM 865 C CA . GLU A 1 110 ? -5.476 8.458 -1.580 1.00 89.12 110 GLU A CA 1
ATOM 866 C C . GLU A 1 110 ? -5.000 7.297 -2.449 1.00 89.12 110 GLU A C 1
ATOM 868 O O . GLU A 1 110 ? -5.763 6.858 -3.307 1.00 89.12 110 GLU A O 1
ATOM 873 N N . ASN A 1 111 ? -3.790 6.782 -2.227 1.00 90.69 111 ASN A N 1
ATOM 874 C CA . ASN A 1 111 ? -3.302 5.600 -2.925 1.00 90.69 111 ASN A CA 1
ATOM 875 C C . ASN A 1 111 ? -4.020 4.327 -2.464 1.00 90.69 111 ASN A C 1
ATOM 877 O O . ASN A 1 111 ? -3.972 3.340 -3.185 1.00 90.69 111 ASN A O 1
ATOM 881 N N . PHE A 1 112 ? -4.717 4.353 -1.325 1.00 91.44 112 PHE A N 1
ATOM 882 C CA . PHE A 1 112 ? -5.534 3.242 -0.822 1.00 91.44 112 PHE A CA 1
ATOM 883 C C . PHE A 1 112 ? -7.026 3.399 -1.134 1.00 91.44 112 PHE A C 1
ATOM 885 O O . PHE A 1 112 ? -7.845 2.611 -0.669 1.00 91.44 112 PHE A O 1
ATOM 892 N N . ILE A 1 113 ? -7.396 4.422 -1.909 1.00 89.69 113 ILE A N 1
ATOM 893 C CA . ILE A 1 113 ? -8.784 4.710 -2.261 1.00 89.69 113 ILE A CA 1
ATOM 894 C C . ILE A 1 113 ? -9.017 4.288 -3.715 1.00 89.69 113 ILE A C 1
ATOM 896 O O . ILE A 1 113 ? -8.461 4.933 -4.612 1.00 89.69 113 ILE A O 1
ATOM 900 N N . PRO A 1 114 ? -9.872 3.279 -3.966 1.00 89.81 114 PRO A N 1
ATOM 901 C CA . PRO A 1 114 ? -10.146 2.792 -5.313 1.00 89.81 114 PRO A CA 1
ATOM 902 C C . PRO A 1 114 ? -10.542 3.915 -6.279 1.00 89.81 114 PRO A C 1
ATOM 904 O O . PRO A 1 114 ? -11.494 4.658 -6.040 1.00 89.81 114 PRO A O 1
ATOM 907 N N . GLY A 1 115 ? -9.801 4.040 -7.379 1.00 86.12 115 GLY A N 1
ATOM 908 C CA . GLY A 1 115 ? -10.092 4.964 -8.475 1.00 86.12 115 GLY A CA 1
ATOM 909 C C . GLY A 1 115 ? -9.654 6.416 -8.260 1.00 86.12 115 GLY A C 1
ATOM 910 O O . GLY A 1 115 ? -9.848 7.230 -9.158 1.00 86.12 115 GLY A O 1
ATOM 911 N N . LYS A 1 116 ? -9.056 6.775 -7.115 1.00 82.31 116 LYS A N 1
ATOM 912 C CA . LYS A 1 116 ? -8.771 8.188 -6.796 1.00 82.31 116 LYS A CA 1
ATOM 913 C C . LYS A 1 116 ? -7.489 8.741 -7.428 1.00 82.31 116 LYS A C 1
ATOM 915 O O . LYS A 1 116 ? -7.412 9.941 -7.679 1.00 82.31 116 LYS A O 1
ATOM 920 N N . ARG A 1 117 ? -6.472 7.901 -7.649 1.00 73.75 117 ARG A N 1
ATOM 921 C CA . ARG A 1 117 ? -5.133 8.305 -8.141 1.00 73.75 117 ARG A CA 1
ATOM 922 C C . ARG A 1 117 ? -4.573 7.369 -9.223 1.00 73.75 117 ARG A C 1
ATOM 924 O O . ARG A 1 117 ? -3.367 7.168 -9.316 1.00 73.75 117 ARG A O 1
ATOM 931 N N . THR A 1 118 ? -5.436 6.793 -10.051 1.00 63.53 118 THR A N 1
ATOM 932 C CA . THR A 1 118 ? -5.045 5.778 -11.049 1.00 63.53 118 THR A CA 1
ATOM 933 C C . THR A 1 118 ? -4.245 6.327 -12.232 1.00 63.53 118 THR A C 1
ATOM 935 O O . THR A 1 118 ? -3.504 5.582 -12.865 1.00 63.53 118 THR A O 1
ATOM 938 N N . SER A 1 119 ? -4.361 7.620 -12.539 1.00 58.12 119 SER A N 1
ATOM 939 C CA . SER A 1 119 ? -3.723 8.234 -13.713 1.00 58.12 119 SER A CA 1
ATOM 940 C C . SER A 1 119 ? -2.450 9.029 -13.406 1.00 58.12 119 SER A C 1
ATOM 942 O O . SER A 1 119 ? -1.877 9.613 -14.318 1.00 58.12 119 SER A O 1
ATOM 944 N N . TRP A 1 120 ? -2.015 9.094 -12.142 1.00 59.19 120 TRP A N 1
ATOM 945 C CA . TRP A 1 120 ? -0.861 9.898 -11.730 1.00 59.19 120 TRP A CA 1
ATOM 946 C C . TRP A 1 120 ? 0.036 9.096 -10.795 1.00 59.19 120 TRP A C 1
ATOM 948 O O . TRP A 1 120 ? -0.347 8.790 -9.662 1.00 59.19 120 TRP A O 1
ATOM 958 N N . PHE A 1 121 ? 1.240 8.787 -11.270 1.00 66.12 121 PHE A N 1
ATOM 959 C CA . PHE A 1 121 ? 2.299 8.254 -10.430 1.00 66.12 121 PHE A CA 1
ATOM 960 C C . PHE A 1 121 ? 2.702 9.314 -9.407 1.00 66.12 121 PHE A C 1
ATOM 962 O O . PHE A 1 121 ? 3.076 10.428 -9.771 1.00 66.12 121 PHE A O 1
ATOM 969 N N . ASN A 1 122 ? 2.584 8.990 -8.122 1.00 63.66 122 ASN A N 1
ATOM 970 C CA . ASN A 1 122 ? 2.939 9.926 -7.063 1.00 63.66 122 ASN A CA 1
ATOM 971 C C . ASN A 1 122 ? 4.249 9.512 -6.436 1.00 63.66 122 ASN A C 1
ATOM 973 O O . ASN A 1 122 ? 4.285 8.577 -5.651 1.00 63.66 122 ASN A O 1
ATOM 977 N N . GLY A 1 123 ? 5.301 10.250 -6.770 1.00 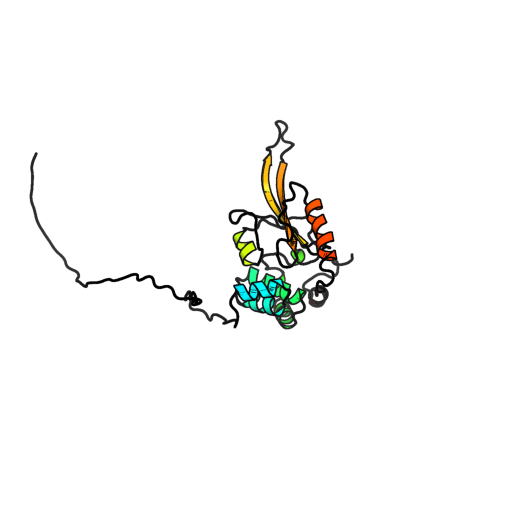78.12 123 GLY A N 1
ATOM 978 C CA . GLY A 1 123 ? 6.624 10.020 -6.217 1.00 78.12 123 GLY A CA 1
ATOM 979 C C . GLY A 1 123 ? 7.342 8.815 -6.820 1.00 78.12 123 GLY A C 1
ATOM 980 O O . GLY A 1 123 ? 6.805 8.048 -7.623 1.00 78.12 123 GLY A O 1
ATOM 981 N N . ARG A 1 124 ? 8.606 8.697 -6.423 1.00 89.94 124 ARG A N 1
ATOM 982 C CA . ARG A 1 124 ? 9.487 7.568 -6.706 1.00 89.94 124 ARG A CA 1
ATOM 983 C C . ARG A 1 124 ? 9.844 6.941 -5.365 1.00 89.94 124 ARG A C 1
ATOM 985 O O . ARG A 1 124 ? 10.266 7.649 -4.453 1.00 89.94 124 ARG A O 1
ATOM 992 N N . TYR A 1 125 ? 9.659 5.636 -5.250 1.00 94.50 125 TYR A N 1
ATOM 993 C CA . TYR A 1 125 ? 9.886 4.883 -4.025 1.00 94.50 125 TYR A CA 1
ATOM 994 C C . TYR A 1 125 ? 10.990 3.859 -4.251 1.00 94.50 125 TYR A C 1
ATOM 996 O O . TYR A 1 125 ? 10.957 3.112 -5.228 1.00 94.50 125 TYR A O 1
ATOM 1004 N N . HIS A 1 126 ? 11.962 3.806 -3.345 1.00 96.19 126 HIS A N 1
ATOM 1005 C CA . HIS A 1 126 ? 12.998 2.779 -3.391 1.00 96.19 126 HIS A CA 1
ATOM 1006 C C . HIS A 1 126 ? 12.404 1.393 -3.130 1.00 96.19 126 HIS A C 1
ATOM 1008 O O . HIS A 1 126 ? 11.559 1.226 -2.245 1.00 96.19 126 HIS A O 1
ATOM 1014 N N . ALA A 1 127 ? 12.895 0.391 -3.862 1.00 96.81 127 ALA A N 1
ATOM 1015 C CA . ALA A 1 127 ? 12.464 -0.999 -3.732 1.00 96.81 127 ALA A CA 1
ATOM 1016 C C . ALA A 1 127 ? 12.547 -1.518 -2.287 1.00 96.81 127 ALA A C 1
ATOM 1018 O O . ALA A 1 127 ? 11.638 -2.196 -1.817 1.00 96.81 127 ALA A O 1
ATOM 1019 N N . VAL A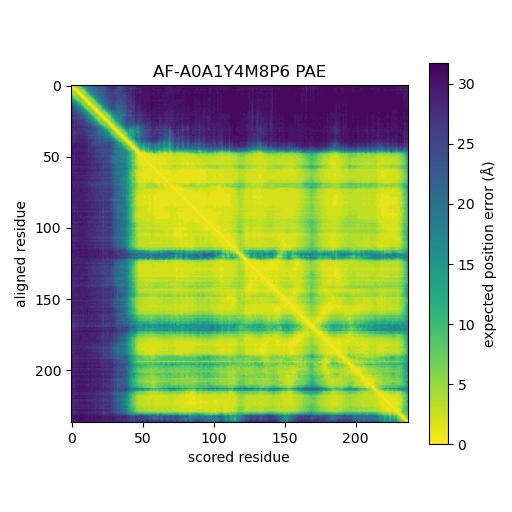 1 128 ? 13.610 -1.153 -1.562 1.00 96.00 128 VAL A N 1
ATOM 1020 C CA . VAL A 1 128 ? 13.808 -1.530 -0.153 1.00 96.00 128 VAL A CA 1
ATOM 1021 C C . VAL A 1 128 ? 12.646 -1.042 0.713 1.00 96.00 128 VAL A C 1
ATOM 1023 O O . VAL A 1 128 ? 12.048 -1.836 1.431 1.00 96.00 128 VAL A O 1
ATOM 1026 N N . SER A 1 129 ? 12.257 0.229 0.587 1.00 95.69 129 SER A N 1
ATOM 1027 C CA . SER A 1 129 ? 11.138 0.795 1.348 1.00 95.69 129 SER A CA 1
ATOM 1028 C C . SER A 1 129 ? 9.799 0.158 0.972 1.00 95.69 129 SER A C 1
ATOM 1030 O O . SER A 1 129 ? 8.978 -0.094 1.849 1.00 95.69 129 SER A O 1
ATOM 1032 N N . LEU A 1 130 ? 9.581 -0.149 -0.312 1.00 95.81 130 LEU A N 1
ATOM 1033 C CA . LEU A 1 130 ? 8.384 -0.870 -0.761 1.00 95.81 130 LEU A CA 1
ATOM 1034 C C . LEU A 1 130 ? 8.333 -2.294 -0.189 1.00 95.81 130 LEU A C 1
ATOM 1036 O O . LEU A 1 130 ? 7.291 -2.731 0.298 1.00 95.81 130 LEU A O 1
ATOM 1040 N N . SER A 1 131 ? 9.462 -3.000 -0.184 1.00 95.06 131 SER A N 1
ATOM 1041 C CA . SER A 1 131 ? 9.568 -4.331 0.417 1.00 95.06 131 SER A CA 1
ATOM 1042 C C . SER A 1 131 ? 9.287 -4.296 1.921 1.00 95.06 131 SER A C 1
ATOM 1044 O O . SER A 1 131 ? 8.548 -5.131 2.442 1.00 95.06 131 SER A O 1
ATOM 1046 N N . GLU A 1 132 ? 9.790 -3.275 2.614 1.00 93.19 132 GLU A N 1
ATOM 1047 C CA . GLU A 1 132 ? 9.574 -3.074 4.046 1.00 93.19 132 GLU A CA 1
ATOM 1048 C C . GLU A 1 132 ? 8.109 -2.866 4.450 1.00 93.19 132 GLU A C 1
ATOM 1050 O O . GLU A 1 132 ? 7.736 -3.213 5.578 1.00 93.19 132 GLU A O 1
ATOM 1055 N N . ILE A 1 133 ? 7.293 -2.311 3.550 1.00 93.06 133 ILE A N 1
ATOM 1056 C CA . ILE A 1 133 ? 5.849 -2.136 3.746 1.00 93.06 133 ILE A CA 1
ATOM 1057 C C . ILE A 1 133 ? 5.015 -3.268 3.133 1.00 93.06 133 ILE A C 1
ATOM 1059 O O . ILE A 1 133 ? 3.791 -3.200 3.173 1.00 93.06 133 ILE A O 1
ATOM 1063 N N . GLY A 1 134 ? 5.640 -4.310 2.582 1.00 93.88 134 GLY A N 1
ATOM 1064 C CA . GLY A 1 134 ? 4.944 -5.542 2.210 1.00 93.88 134 GLY A CA 1
ATOM 1065 C C . GLY A 1 134 ? 4.900 -5.903 0.739 1.00 93.88 134 GLY A C 1
ATOM 1066 O O . GLY A 1 134 ? 4.433 -7.008 0.462 1.00 93.88 134 GLY A O 1
ATOM 1067 N N . PHE A 1 135 ? 5.420 -5.074 -0.172 1.00 95.06 135 PHE A N 1
ATOM 1068 C CA . PHE A 1 135 ? 5.530 -5.467 -1.579 1.00 95.06 135 PHE A CA 1
ATOM 1069 C C . PHE A 1 135 ? 6.440 -6.690 -1.719 1.00 95.06 135 PHE A C 1
ATOM 1071 O O . PHE A 1 135 ? 7.605 -6.662 -1.315 1.00 95.06 135 PHE A O 1
ATOM 1078 N N . ASP A 1 136 ? 5.902 -7.778 -2.268 1.00 93.12 136 ASP A N 1
ATOM 1079 C CA . ASP A 1 136 ? 6.675 -8.983 -2.566 1.00 93.12 136 ASP A CA 1
ATOM 1080 C C . ASP A 1 136 ? 7.144 -9.031 -4.022 1.00 93.12 136 ASP A C 1
ATOM 1082 O O . ASP A 1 136 ? 6.693 -8.264 -4.859 1.00 93.12 136 ASP A O 1
ATOM 1086 N N . ASN A 1 137 ? 8.091 -9.919 -4.335 1.00 94.00 137 ASN A N 1
ATOM 1087 C CA . ASN A 1 137 ? 8.467 -10.236 -5.719 1.00 94.00 137 ASN A CA 1
ATOM 1088 C C . ASN A 1 137 ? 8.776 -9.014 -6.616 1.00 94.00 137 ASN A C 1
ATOM 1090 O O . ASN A 1 137 ? 8.512 -9.040 -7.829 1.00 94.00 137 ASN A O 1
ATOM 1094 N N . LEU A 1 138 ? 9.348 -7.955 -6.025 1.00 95.00 138 LEU A N 1
ATOM 1095 C CA . LEU A 1 138 ? 9.809 -6.777 -6.753 1.00 95.00 138 LEU A CA 1
ATOM 1096 C C . LEU A 1 138 ? 10.841 -7.206 -7.813 1.00 95.00 138 LEU A C 1
ATOM 1098 O O . LEU A 1 138 ? 11.738 -7.988 -7.497 1.00 95.00 138 LEU A O 1
ATOM 1102 N N . PRO A 1 139 ? 10.730 -6.721 -9.063 1.00 93.38 139 PRO A N 1
ATOM 1103 C CA . PRO A 1 139 ? 11.623 -7.112 -10.159 1.00 93.38 139 PRO A CA 1
ATOM 1104 C C . PRO A 1 139 ? 13.113 -6.894 -9.871 1.00 93.38 139 PRO A C 1
ATOM 1106 O O . PRO A 1 139 ? 13.944 -7.714 -10.250 1.00 93.38 139 PRO A O 1
ATOM 1109 N N . SER A 1 140 ? 13.436 -5.791 -9.201 1.00 93.75 140 SER A N 1
ATOM 1110 C CA . SER A 1 140 ? 14.783 -5.404 -8.792 1.00 93.75 140 SER A CA 1
ATOM 1111 C C . SER A 1 140 ? 14.746 -4.671 -7.451 1.00 93.75 140 SER A C 1
ATOM 1113 O O . SER A 1 140 ? 13.885 -3.812 -7.236 1.00 93.75 140 SER A O 1
ATOM 1115 N N . MET A 1 141 ? 15.689 -5.003 -6.565 1.00 95.56 141 MET A N 1
ATOM 1116 C CA . MET A 1 141 ? 15.848 -4.372 -5.248 1.00 95.56 141 MET A CA 1
ATOM 1117 C C . MET A 1 141 ? 16.736 -3.121 -5.267 1.00 95.56 141 MET A C 1
ATOM 1119 O O . MET A 1 141 ? 16.755 -2.382 -4.283 1.00 95.56 141 MET A O 1
ATOM 1123 N N . ASP A 1 142 ? 17.422 -2.864 -6.380 1.00 94.62 142 ASP A N 1
ATOM 1124 C CA . ASP A 1 142 ? 18.328 -1.720 -6.540 1.00 94.62 142 ASP A CA 1
ATOM 1125 C C . ASP A 1 142 ? 17.644 -0.513 -7.208 1.00 94.62 142 ASP A C 1
ATOM 1127 O O . ASP A 1 142 ? 18.236 0.556 -7.338 1.00 94.62 142 ASP A O 1
ATOM 1131 N N . GLU A 1 143 ? 16.379 -0.670 -7.605 1.00 94.75 143 GLU A N 1
ATOM 1132 C CA . GLU A 1 143 ? 15.648 0.304 -8.414 1.00 94.75 143 GLU A CA 1
ATOM 1133 C C . GLU A 1 143 ? 14.703 1.206 -7.611 1.00 94.75 143 GLU A C 1
ATOM 1135 O O . GLU A 1 143 ? 14.363 0.968 -6.442 1.00 94.75 143 GLU A O 1
ATOM 1140 N N . THR A 1 144 ? 14.235 2.257 -8.289 1.00 94.75 144 THR A N 1
ATOM 1141 C CA . THR A 1 144 ? 13.094 3.061 -7.841 1.00 94.75 144 THR A CA 1
ATOM 1142 C C . THR A 1 144 ? 11.863 2.767 -8.682 1.00 94.75 144 THR A C 1
ATOM 1144 O O . THR A 1 144 ? 11.945 2.595 -9.895 1.00 94.75 144 THR A O 1
ATOM 1147 N N . TYR A 1 145 ? 10.707 2.747 -8.029 1.00 94.38 145 TYR A N 1
ATOM 1148 C CA . TYR A 1 145 ? 9.426 2.526 -8.677 1.00 94.38 145 TYR A CA 1
ATOM 1149 C C . TYR A 1 145 ? 8.542 3.747 -8.517 1.00 94.38 145 TYR A C 1
ATOM 1151 O O . TYR A 1 145 ? 8.426 4.341 -7.443 1.00 94.38 145 TYR A O 1
ATOM 1159 N N . MET A 1 146 ? 7.866 4.086 -9.596 1.00 92.12 146 MET A N 1
ATOM 1160 C CA . MET A 1 146 ? 6.729 4.979 -9.580 1.00 92.12 146 MET A CA 1
ATOM 1161 C C . MET A 1 146 ? 5.487 4.179 -9.200 1.00 92.12 146 MET A C 1
ATOM 1163 O O . MET A 1 146 ? 5.236 3.126 -9.778 1.00 92.12 146 MET A O 1
ATOM 1167 N N . LEU A 1 147 ? 4.685 4.674 -8.259 1.00 90.88 147 LEU A N 1
ATOM 1168 C CA . LEU A 1 147 ? 3.471 3.985 -7.811 1.00 90.88 147 LEU A CA 1
ATOM 1169 C C . LEU A 1 147 ? 2.222 4.756 -8.241 1.00 90.88 147 LEU A C 1
ATOM 1171 O O . LEU A 1 147 ? 2.076 5.944 -7.935 1.00 90.88 147 LEU A O 1
ATOM 1175 N N . ALA A 1 148 ? 1.318 4.074 -8.940 1.00 87.50 148 ALA A N 1
ATOM 1176 C CA . ALA A 1 148 ? -0.029 4.565 -9.199 1.00 87.50 148 ALA A CA 1
ATOM 1177 C C . ALA A 1 148 ? -0.978 4.131 -8.072 1.00 87.50 148 ALA A C 1
ATOM 1179 O O . ALA A 1 148 ? -0.796 3.076 -7.464 1.00 87.50 148 ALA A O 1
ATOM 1180 N N . GLY A 1 149 ? -1.985 4.953 -7.767 1.00 86.00 149 GLY A N 1
ATOM 1181 C CA . GLY A 1 149 ? -2.945 4.635 -6.708 1.00 86.00 149 GLY A CA 1
ATOM 1182 C C . GLY A 1 149 ? -3.815 3.416 -7.031 1.00 86.00 149 GLY A C 1
ATOM 1183 O O . GLY A 1 149 ? -3.949 3.023 -8.189 1.00 86.00 149 GLY A O 1
ATOM 1184 N N . LEU A 1 150 ? -4.450 2.856 -5.999 1.00 90.06 150 LEU A N 1
ATOM 1185 C CA . LEU A 1 150 ? -5.359 1.718 -6.112 1.00 90.06 150 LEU A CA 1
ATOM 1186 C C . LEU A 1 150 ? -6.462 1.981 -7.149 1.00 90.06 150 LEU A C 1
ATOM 1188 O O . LEU A 1 150 ? -7.193 2.974 -7.083 1.00 90.06 150 LEU A O 1
ATOM 1192 N N . SER A 1 151 ? -6.591 1.075 -8.111 1.00 90.00 151 SER A N 1
ATOM 1193 C CA . SER A 1 151 ? -7.616 1.119 -9.156 1.00 90.00 151 SER A CA 1
ATOM 1194 C C . SER A 1 151 ? -9.014 0.772 -8.652 1.00 90.00 151 SER A C 1
ATOM 1196 O O . SER A 1 151 ? -9.189 0.306 -7.523 1.00 90.00 151 SER A O 1
ATOM 1198 N N . LYS A 1 152 ? -10.035 1.016 -9.489 1.00 88.56 152 LYS A N 1
ATOM 1199 C CA . LYS A 1 152 ? -11.415 0.585 -9.198 1.00 88.56 152 LYS A CA 1
ATOM 1200 C C . LYS A 1 152 ? -11.488 -0.944 -9.090 1.00 88.56 152 LYS A C 1
ATOM 1202 O O . LYS A 1 152 ? -12.259 -1.468 -8.294 1.00 88.56 152 LYS A O 1
ATOM 1207 N N . GLU A 1 153 ? -10.603 -1.627 -9.806 1.00 88.94 153 GLU A N 1
ATOM 1208 C CA . GLU A 1 153 ? -10.400 -3.072 -9.827 1.00 88.94 153 GLU A CA 1
ATOM 1209 C C . GLU A 1 153 ? -9.504 -3.579 -8.682 1.00 88.94 153 GLU A C 1
ATOM 1211 O O . GLU A 1 153 ? -9.122 -4.746 -8.670 1.00 88.94 153 GLU A O 1
ATOM 1216 N N . ARG A 1 154 ? -9.176 -2.720 -7.704 1.00 89.81 154 ARG A N 1
ATOM 1217 C CA . ARG A 1 154 ? -8.437 -3.074 -6.477 1.00 89.81 154 ARG A CA 1
ATOM 1218 C C . ARG A 1 154 ? -7.020 -3.608 -6.718 1.00 89.81 154 ARG A C 1
ATOM 1220 O O . ARG A 1 154 ? -6.492 -4.367 -5.912 1.00 89.81 154 ARG A O 1
ATOM 1227 N N . VAL A 1 155 ? -6.379 -3.133 -7.784 1.00 91.94 155 VAL A N 1
ATOM 1228 C CA . VAL A 1 155 ? -4.956 -3.378 -8.069 1.00 91.94 155 VAL A CA 1
ATOM 1229 C C . VAL A 1 155 ? -4.134 -2.093 -8.080 1.00 91.94 155 VAL A C 1
ATOM 1231 O O . VAL A 1 155 ? -4.651 -1.018 -8.399 1.00 91.94 155 VAL A O 1
ATOM 1234 N N . ILE A 1 156 ? -2.855 -2.219 -7.748 1.00 92.19 156 ILE A N 1
ATOM 1235 C CA . ILE A 1 156 ? -1.826 -1.178 -7.752 1.00 92.19 156 ILE A CA 1
ATOM 1236 C C . ILE A 1 156 ? -0.863 -1.457 -8.907 1.00 92.19 156 ILE A C 1
ATOM 1238 O O . ILE A 1 156 ? -0.498 -2.604 -9.160 1.00 92.19 156 ILE A O 1
ATOM 1242 N N . VAL A 1 157 ? -0.427 -0.404 -9.596 1.00 91.69 157 VAL A N 1
ATOM 1243 C CA . VAL A 1 157 ? 0.569 -0.507 -10.670 1.00 91.69 157 VAL A CA 1
ATOM 1244 C C . VAL A 1 157 ? 1.860 0.179 -10.239 1.00 91.69 157 VAL A C 1
ATOM 1246 O O . VAL A 1 157 ? 1.849 1.348 -9.847 1.00 91.69 157 VAL A O 1
ATOM 1249 N N . LEU A 1 158 ? 2.973 -0.548 -10.342 1.00 93.38 158 LEU A N 1
ATOM 1250 C CA . LEU A 1 158 ? 4.324 -0.011 -10.214 1.00 93.38 158 LEU A CA 1
ATOM 1251 C C . LEU A 1 158 ? 4.948 0.145 -11.599 1.00 93.38 158 LEU A C 1
ATOM 1253 O O . LEU A 1 158 ? 4.992 -0.821 -12.354 1.00 93.38 158 LEU A O 1
ATOM 1257 N N . GLY A 1 159 ? 5.445 1.335 -11.924 1.00 92.69 159 GLY A N 1
ATOM 1258 C CA . GLY A 1 159 ? 6.260 1.596 -13.109 1.00 92.69 159 GLY A CA 1
ATOM 1259 C C . GLY A 1 159 ? 7.740 1.661 -12.747 1.00 92.69 159 GLY A C 1
ATOM 1260 O O . GLY A 1 159 ? 8.117 2.403 -11.842 1.00 92.69 159 GLY A O 1
ATOM 1261 N N . MET A 1 160 ? 8.569 0.900 -13.450 1.00 93.19 160 MET A N 1
ATOM 1262 C CA . MET A 1 160 ? 10.030 0.949 -13.361 1.00 93.19 160 MET A CA 1
ATOM 1263 C C . MET A 1 160 ? 10.568 1.555 -14.651 1.00 93.19 160 MET A C 1
ATOM 1265 O O . MET A 1 160 ? 10.204 1.086 -15.725 1.00 93.19 160 MET A O 1
ATOM 1269 N N . GLU A 1 161 ? 11.392 2.591 -14.548 1.00 92.00 161 GLU A N 1
ATOM 1270 C CA . GLU A 1 161 ? 12.045 3.212 -15.704 1.00 92.00 161 GLU A CA 1
ATOM 1271 C C . GLU A 1 161 ? 13.025 2.212 -16.335 1.00 92.00 161 GLU A C 1
ATOM 1273 O O . GLU A 1 161 ? 13.821 1.599 -15.628 1.00 92.00 161 GLU A O 1
ATOM 1278 N N . THR A 1 162 ? 12.937 1.999 -17.646 1.00 91.94 162 THR A N 1
ATOM 1279 C CA . THR A 1 162 ? 13.776 1.028 -18.375 1.00 91.94 162 THR A CA 1
ATOM 1280 C C . THR A 1 162 ? 14.636 1.660 -19.455 1.00 91.94 162 THR A C 1
ATOM 1282 O O . THR A 1 162 ? 15.555 1.015 -19.957 1.00 91.94 162 THR A O 1
ATOM 1285 N N . GLY A 1 163 ? 14.365 2.909 -19.819 1.00 90.69 163 GLY A N 1
ATOM 1286 C CA . GLY A 1 163 ? 15.137 3.609 -20.828 1.00 90.69 163 GLY A CA 1
ATOM 1287 C C . GLY A 1 163 ? 14.686 5.047 -21.004 1.00 90.69 163 GLY A C 1
ATOM 1288 O O . GLY A 1 163 ? 13.620 5.447 -20.540 1.00 90.69 163 GLY A O 1
ATOM 1289 N N . TYR A 1 164 ? 15.518 5.803 -21.704 1.00 92.75 164 TYR A N 1
ATOM 1290 C CA . TYR A 1 164 ? 15.269 7.186 -22.068 1.00 92.75 164 TYR A CA 1
ATOM 1291 C C . TYR A 1 164 ? 15.803 7.424 -23.477 1.00 92.75 164 TYR A C 1
ATOM 1293 O O . TYR A 1 164 ? 16.963 7.106 -23.757 1.00 92.75 164 TYR A O 1
ATOM 1301 N N . GLU A 1 165 ? 14.968 7.987 -24.339 1.00 91.75 165 GLU A N 1
ATOM 1302 C CA . GLU A 1 165 ? 15.366 8.523 -25.633 1.00 91.75 165 GLU A CA 1
ATOM 1303 C C . GLU A 1 165 ? 15.503 10.049 -25.503 1.00 91.75 165 GLU A C 1
ATOM 1305 O O . GLU A 1 165 ? 14.563 10.716 -25.057 1.00 91.75 165 GLU A O 1
ATOM 1310 N N . PRO A 1 166 ? 16.687 10.624 -25.799 1.00 90.88 166 PRO A N 1
ATOM 1311 C CA . PRO A 1 166 ? 16.868 12.069 -25.768 1.00 90.88 166 PRO A CA 1
ATOM 1312 C C . PRO A 1 166 ? 16.025 12.750 -26.852 1.00 90.88 166 PRO A C 1
ATOM 1314 O O . PRO A 1 166 ? 15.658 12.106 -27.827 1.00 90.88 166 PRO A O 1
ATOM 1317 N N . PRO A 1 167 ? 15.753 14.059 -26.715 1.00 92.44 167 PRO A N 1
ATOM 1318 C CA . PRO A 1 167 ? 15.066 14.789 -27.767 1.00 92.44 167 PRO A CA 1
ATOM 1319 C C . PRO A 1 167 ? 15.867 14.772 -29.074 1.00 92.44 167 PRO A C 1
ATOM 1321 O O . PRO A 1 167 ? 17.103 14.787 -29.063 1.00 92.44 167 PRO A O 1
ATOM 1324 N N . ASP A 1 168 ? 15.133 14.817 -30.178 1.00 91.44 168 ASP A N 1
ATOM 1325 C CA . ASP A 1 168 ? 15.619 15.009 -31.533 1.00 91.44 168 ASP A CA 1
ATOM 1326 C C . ASP A 1 168 ? 16.346 16.356 -31.691 1.00 91.44 168 ASP A C 1
ATOM 1328 O O . ASP A 1 168 ? 16.316 17.238 -30.826 1.00 91.44 168 ASP A O 1
ATOM 1332 N N . GLU A 1 169 ? 16.994 16.550 -32.844 1.00 90.50 169 GLU A N 1
ATOM 1333 C CA . GLU A 1 169 ? 17.742 17.776 -33.164 1.00 90.50 169 GLU A CA 1
ATOM 1334 C C . GLU A 1 169 ? 16.887 19.059 -33.104 1.00 90.50 169 GLU A C 1
ATOM 1336 O O . GLU A 1 169 ? 17.428 20.153 -32.927 1.00 90.50 169 GLU A O 1
ATOM 1341 N N . ASP A 1 170 ? 15.562 18.943 -33.230 1.00 88.38 170 ASP A N 1
ATOM 1342 C CA . ASP A 1 170 ? 14.612 20.054 -33.118 1.00 88.38 170 ASP A CA 1
ATOM 1343 C C . ASP A 1 170 ? 14.144 20.334 -31.673 1.00 88.38 170 ASP A C 1
ATOM 1345 O O . ASP A 1 170 ? 13.418 21.304 -31.431 1.00 88.38 170 ASP A O 1
ATOM 1349 N N . GLY A 1 171 ? 14.600 19.529 -30.708 1.00 85.12 171 GLY A N 1
ATOM 1350 C CA . GLY A 1 171 ? 14.286 19.640 -29.287 1.00 85.12 171 GLY A CA 1
ATOM 1351 C C . GLY A 1 171 ? 13.003 18.929 -28.843 1.00 85.12 171 GLY A C 1
ATOM 1352 O O . GLY A 1 171 ? 12.660 19.026 -27.662 1.00 85.12 171 GLY A O 1
ATOM 1353 N N . PHE A 1 172 ? 12.295 18.229 -29.735 1.00 85.62 172 PHE A N 1
ATOM 1354 C CA . PHE A 1 172 ? 11.105 17.427 -29.418 1.00 85.62 172 PHE A CA 1
ATOM 1355 C C . PHE A 1 172 ? 11.433 15.925 -29.359 1.00 85.62 172 PHE A C 1
ATOM 1357 O O . PHE A 1 172 ? 12.569 15.537 -29.566 1.00 85.62 172 PHE A O 1
ATOM 1364 N N . GLY A 1 173 ? 10.469 15.068 -29.006 1.00 82.00 173 GLY A N 1
ATOM 1365 C CA . GLY A 1 173 ? 10.649 13.607 -29.101 1.00 82.00 173 GLY A CA 1
ATOM 1366 C C . GLY A 1 173 ? 11.370 12.927 -27.931 1.00 82.00 173 GLY A C 1
ATOM 1367 O O . GLY A 1 173 ? 11.658 11.743 -28.016 1.00 82.00 173 GLY A O 1
ATOM 1368 N N . ALA A 1 174 ? 11.636 13.626 -26.822 1.00 89.12 174 ALA A N 1
ATOM 1369 C CA . ALA A 1 174 ? 12.179 12.963 -25.637 1.00 89.12 174 ALA A CA 1
ATOM 1370 C C . ALA A 1 174 ? 11.146 11.994 -25.037 1.00 89.12 174 ALA A C 1
ATOM 1372 O O . ALA A 1 174 ? 10.053 12.415 -24.639 1.00 89.12 174 ALA A O 1
ATOM 1373 N N . GLU A 1 175 ? 11.512 10.722 -24.913 1.00 88.25 175 GLU A N 1
ATOM 1374 C CA . GLU A 1 175 ? 10.641 9.664 -24.400 1.00 88.25 175 GLU A CA 1
ATOM 1375 C C . GLU A 1 175 ? 11.298 8.940 -23.225 1.00 88.25 175 GLU A C 1
ATOM 1377 O O . GLU A 1 175 ? 12.510 8.754 -23.165 1.00 88.25 175 GLU A O 1
ATOM 1382 N N . THR A 1 176 ? 10.495 8.544 -22.240 1.00 88.31 176 THR A N 1
ATOM 1383 C CA . THR A 1 176 ? 10.948 7.694 -21.134 1.00 88.31 176 THR A CA 1
ATOM 1384 C C . THR A 1 176 ? 10.127 6.423 -21.148 1.00 88.31 176 THR A C 1
ATOM 1386 O O . THR A 1 176 ? 8.897 6.486 -21.141 1.00 88.31 176 THR A O 1
ATOM 1389 N N . TYR A 1 177 ? 10.819 5.292 -21.146 1.00 90.69 177 TYR A N 1
ATOM 1390 C CA . TYR A 1 177 ? 10.219 3.971 -21.240 1.00 90.69 177 TYR A CA 1
ATOM 1391 C C . TYR A 1 177 ? 10.076 3.340 -19.863 1.00 90.69 177 TYR A C 1
ATOM 1393 O O . TYR A 1 177 ? 10.933 3.509 -18.987 1.00 90.69 177 TYR A O 1
ATOM 1401 N N . TYR A 1 178 ? 9.002 2.580 -19.685 1.00 91.38 178 TYR A N 1
ATOM 1402 C CA . TYR A 1 178 ? 8.641 1.953 -18.429 1.00 91.38 178 TYR A CA 1
ATOM 1403 C C . TYR A 1 178 ? 8.193 0.505 -18.605 1.00 91.38 178 TYR A C 1
ATOM 1405 O O . TYR A 1 178 ? 7.399 0.153 -19.47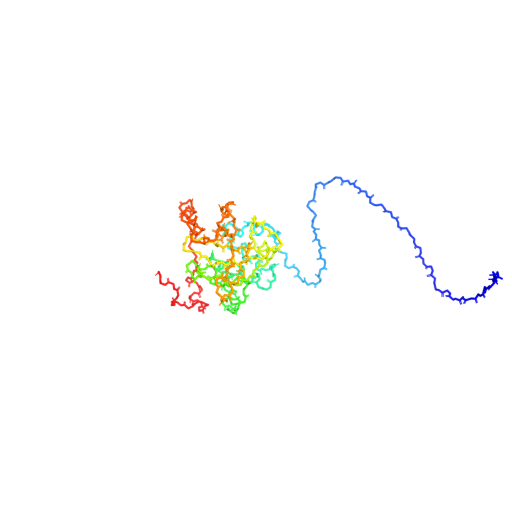5 1.00 91.38 178 TYR A O 1
ATOM 1413 N N . SER A 1 179 ? 8.607 -0.330 -17.658 1.00 93.94 179 SER A N 1
ATOM 1414 C CA . SER A 1 179 ? 7.973 -1.619 -17.394 1.00 93.94 179 SER A CA 1
ATOM 1415 C C . SER A 1 179 ? 6.983 -1.491 -16.244 1.00 93.94 179 SER A C 1
ATOM 1417 O O . SER A 1 179 ? 7.353 -1.080 -15.141 1.00 93.94 179 SER A O 1
ATOM 1419 N N . TYR A 1 180 ? 5.730 -1.876 -16.483 1.00 93.12 180 TYR A N 1
ATOM 1420 C CA . TYR A 1 180 ? 4.676 -1.864 -15.474 1.00 93.12 180 TYR A CA 1
ATOM 1421 C C . TYR A 1 180 ? 4.437 -3.247 -14.869 1.00 93.12 180 TYR A C 1
ATOM 1423 O O . TYR A 1 180 ? 4.364 -4.259 -15.571 1.00 93.12 180 TYR A O 1
ATOM 1431 N N . TYR A 1 181 ? 4.257 -3.267 -13.551 1.00 94.00 181 TYR A N 1
ATOM 1432 C CA . TYR A 1 181 ? 4.041 -4.455 -12.734 1.00 94.00 181 TYR A CA 1
ATOM 1433 C C . TYR A 1 181 ? 2.788 -4.277 -11.887 1.00 94.00 181 TYR A C 1
ATOM 1435 O O . TYR A 1 181 ? 2.565 -3.207 -11.321 1.00 94.00 181 TYR A O 1
ATOM 1443 N N . VAL A 1 182 ? 1.977 -5.327 -11.796 1.00 93.88 182 VAL A N 1
ATOM 1444 C CA . VAL A 1 182 ? 0.659 -5.260 -11.158 1.00 93.88 182 VAL A CA 1
ATOM 1445 C C . VAL A 1 182 ? 0.676 -6.001 -9.832 1.00 93.88 182 VAL A C 1
ATOM 1447 O O . VAL A 1 182 ? 1.136 -7.144 -9.753 1.00 93.88 182 VAL A O 1
ATOM 1450 N N . TYR A 1 183 ? 0.137 -5.339 -8.819 1.00 94.50 183 TYR A N 1
ATOM 1451 C CA . TYR A 1 183 ? 0.006 -5.819 -7.454 1.00 94.50 183 TYR A CA 1
ATOM 1452 C C . TYR A 1 183 ? -1.452 -5.752 -7.018 1.00 94.50 183 TYR A C 1
ATOM 1454 O O . TYR A 1 183 ? -2.196 -4.898 -7.496 1.00 94.50 183 TYR A O 1
ATOM 1462 N N . ASP A 1 184 ? -1.872 -6.615 -6.106 1.00 93.44 184 ASP A N 1
ATOM 1463 C CA . ASP A 1 184 ? -3.167 -6.456 -5.449 1.00 93.44 184 ASP A CA 1
ATOM 1464 C C . ASP A 1 184 ? -3.137 -5.338 -4.385 1.00 93.44 184 ASP A C 1
ATOM 1466 O O . ASP A 1 184 ? -2.116 -4.690 -4.127 1.00 93.44 184 ASP A O 1
ATOM 1470 N N . GLU A 1 185 ? -4.281 -5.089 -3.749 1.00 92.69 185 GLU A N 1
ATOM 1471 C CA . GLU A 1 185 ? -4.399 -4.121 -2.654 1.00 92.69 185 GLU A CA 1
ATOM 1472 C C . GLU A 1 185 ? -3.552 -4.465 -1.412 1.00 92.69 185 GLU A C 1
ATOM 1474 O O . GLU A 1 185 ? -3.305 -3.590 -0.575 1.00 92.69 185 GLU A O 1
ATOM 1479 N N . PHE A 1 186 ? -3.099 -5.714 -1.290 1.00 94.00 186 PHE A N 1
ATOM 1480 C CA . PHE A 1 186 ? -2.291 -6.255 -0.196 1.00 94.00 186 PHE A CA 1
ATOM 1481 C C . PHE A 1 186 ? -0.795 -6.325 -0.525 1.00 94.00 186 PHE A C 1
ATOM 1483 O O . PHE A 1 186 ? -0.005 -6.775 0.305 1.00 94.00 186 PHE A O 1
ATOM 1490 N N . PHE A 1 187 ? -0.407 -5.786 -1.683 1.00 94.88 187 PHE A N 1
ATOM 1491 C CA . PHE A 1 187 ? 0.962 -5.707 -2.182 1.00 94.88 187 PHE A CA 1
ATOM 1492 C C . PHE A 1 187 ? 1.565 -7.044 -2.642 1.00 94.88 187 PHE A C 1
ATOM 1494 O O . PHE A 1 187 ? 2.790 -7.167 -2.728 1.00 94.88 187 PHE A O 1
ATOM 1501 N N . HIS A 1 188 ? 0.734 -8.018 -3.016 1.00 93.38 188 HIS A N 1
ATOM 1502 C CA . HIS A 1 188 ? 1.188 -9.220 -3.711 1.00 93.38 188 HIS A CA 1
ATOM 1503 C C . HIS A 1 188 ? 1.253 -9.002 -5.209 1.00 93.38 188 HIS A C 1
ATOM 1505 O O . HIS A 1 188 ? 0.313 -8.490 -5.820 1.00 93.38 188 HIS A O 1
ATOM 1511 N N . ARG A 1 189 ? 2.350 -9.433 -5.829 1.00 93.88 189 ARG A N 1
ATOM 1512 C CA . ARG A 1 189 ? 2.475 -9.397 -7.284 1.00 93.88 189 ARG A CA 1
ATOM 1513 C C . ARG A 1 189 ? 1.532 -10.418 -7.918 1.00 93.88 189 ARG A C 1
ATOM 1515 O O . ARG A 1 189 ? 1.744 -11.622 -7.810 1.00 93.88 189 ARG A O 1
ATOM 1522 N N . ILE A 1 190 ? 0.527 -9.937 -8.646 1.00 90.88 190 ILE A N 1
ATOM 1523 C CA . ILE A 1 190 ? -0.502 -10.802 -9.250 1.00 90.88 190 ILE A CA 1
ATOM 1524 C C . ILE A 1 190 ? -0.122 -11.322 -10.639 1.00 90.88 190 ILE A C 1
ATOM 1526 O O . ILE A 1 190 ? -0.697 -12.296 -11.116 1.00 90.88 190 ILE A O 1
ATOM 1530 N N . SER A 1 191 ? 0.847 -10.683 -11.301 1.00 86.50 191 SER A N 1
ATOM 1531 C CA . SER A 1 191 ? 1.328 -11.102 -12.618 1.00 86.50 191 SER A CA 1
ATOM 1532 C C . SER A 1 191 ? 2.857 -11.130 -12.671 1.00 86.50 191 SER A C 1
ATOM 1534 O O . SER A 1 191 ? 3.507 -10.122 -12.363 1.00 86.50 191 SER A O 1
ATOM 1536 N N . PRO A 1 192 ? 3.469 -12.242 -13.124 1.00 82.88 192 PRO A N 1
ATOM 1537 C CA . PRO A 1 192 ? 4.901 -12.275 -13.391 1.00 82.88 192 PRO A CA 1
ATOM 1538 C C . PRO A 1 192 ? 5.262 -11.467 -14.647 1.00 82.88 192 PRO A C 1
ATOM 1540 O O . PRO A 1 192 ? 6.408 -11.049 -14.792 1.00 82.88 192 PRO A O 1
ATOM 1543 N N . LYS A 1 193 ? 4.300 -11.208 -15.540 1.00 86.81 193 LYS A N 1
ATOM 1544 C CA . LYS A 1 193 ? 4.519 -10.474 -16.787 1.00 86.81 193 LYS A CA 1
ATOM 1545 C C . LYS A 1 193 ? 4.712 -8.976 -16.517 1.00 86.81 193 LYS A C 1
ATOM 1547 O O . LYS A 1 193 ? 3.920 -8.376 -15.793 1.00 86.81 193 LYS A O 1
ATOM 1552 N N . ALA A 1 194 ? 5.736 -8.393 -17.139 1.00 86.88 194 ALA A N 1
ATOM 1553 C CA . ALA A 1 194 ? 5.886 -6.946 -17.268 1.00 86.88 194 ALA A CA 1
ATOM 1554 C C . ALA A 1 194 ? 5.057 -6.434 -18.458 1.00 86.88 194 ALA A C 1
ATOM 1556 O O . ALA A 1 194 ? 4.950 -7.109 -19.486 1.00 86.88 194 ALA A O 1
ATOM 1557 N N . PHE A 1 195 ? 4.468 -5.249 -18.318 1.00 87.38 195 PHE A N 1
ATOM 1558 C CA . PHE A 1 195 ? 3.768 -4.558 -19.398 1.00 87.38 195 PHE A CA 1
ATOM 1559 C C . PHE A 1 195 ? 4.617 -3.369 -19.835 1.00 87.38 195 PHE A C 1
ATOM 1561 O O . PHE A 1 195 ? 4.729 -2.397 -19.097 1.00 87.38 195 PHE A O 1
ATOM 1568 N N . GLU A 1 196 ? 5.238 -3.471 -21.001 1.00 86.56 196 GLU A N 1
ATOM 1569 C CA . GLU A 1 196 ? 6.095 -2.426 -21.568 1.00 86.56 196 GLU A CA 1
ATOM 1570 C C . GLU A 1 196 ? 5.226 -1.280 -22.098 1.00 86.56 196 GLU A C 1
ATOM 1572 O O . GLU A 1 196 ? 4.296 -1.521 -22.872 1.00 86.56 196 GLU A O 1
ATOM 1577 N N . ASP A 1 197 ? 5.475 -0.062 -21.607 1.00 80.56 197 ASP A N 1
ATOM 1578 C CA . ASP A 1 197 ? 4.895 1.212 -22.067 1.00 80.56 197 ASP A CA 1
ATOM 1579 C C . ASP A 1 197 ? 3.369 1.240 -22.220 1.00 80.56 197 ASP A C 1
ATOM 1581 O O . ASP A 1 197 ? 2.786 2.027 -22.965 1.00 80.56 197 ASP A O 1
ATOM 1585 N N . ASN A 1 198 ? 2.683 0.378 -21.470 1.00 82.00 198 ASN A N 1
ATOM 1586 C CA . ASN A 1 198 ? 1.240 0.242 -21.537 1.00 82.00 198 ASN A CA 1
ATOM 1587 C C . ASN A 1 198 ? 0.630 0.043 -20.141 1.00 82.00 198 ASN A C 1
ATOM 1589 O O . ASN A 1 198 ? 0.278 -1.081 -19.757 1.00 82.00 198 ASN A O 1
ATOM 1593 N N . PRO A 1 199 ? 0.449 1.130 -19.369 1.00 78.56 199 PRO A N 1
ATOM 1594 C CA . PRO A 1 199 ? -0.147 1.040 -18.040 1.00 78.56 199 PRO A CA 1
ATOM 1595 C C . PRO A 1 199 ? -1.627 0.630 -18.109 1.00 78.56 199 PRO A C 1
ATOM 1597 O O . PRO A 1 199 ? -2.143 0.011 -17.181 1.00 78.56 199 PRO A O 1
ATOM 1600 N N . HIS A 1 200 ? -2.321 0.902 -19.221 1.00 79.38 200 HIS A N 1
ATOM 1601 C CA . HIS A 1 200 ? -3.707 0.469 -19.423 1.00 79.38 200 HIS A CA 1
ATOM 1602 C C . HIS A 1 200 ? -3.833 -1.055 -19.519 1.00 79.38 200 HIS A C 1
ATOM 1604 O O . HIS A 1 200 ? -4.746 -1.630 -18.925 1.00 79.38 200 HIS A O 1
ATOM 1610 N N . ALA A 1 201 ? -2.903 -1.721 -20.209 1.00 82.81 201 ALA A N 1
ATOM 1611 C CA . ALA A 1 201 ? -2.846 -3.180 -20.244 1.00 82.81 201 ALA A CA 1
ATOM 1612 C C . ALA A 1 201 ? -2.568 -3.765 -18.851 1.00 82.81 201 ALA A C 1
ATOM 1614 O O . ALA A 1 201 ? -3.186 -4.761 -18.477 1.00 82.81 201 ALA A O 1
ATOM 1615 N N . ALA A 1 202 ? -1.711 -3.107 -18.062 1.00 81.00 202 ALA A N 1
ATOM 1616 C CA . ALA A 1 202 ? -1.448 -3.485 -16.677 1.00 81.00 202 ALA A CA 1
ATOM 1617 C C . ALA A 1 202 ? -2.730 -3.416 -15.816 1.00 81.00 202 ALA A C 1
ATOM 1619 O O . ALA A 1 202 ? -3.052 -4.368 -15.107 1.00 81.00 202 ALA A O 1
ATOM 1620 N N . TYR A 1 203 ? -3.536 -2.357 -15.950 1.00 80.50 203 TYR A N 1
ATOM 1621 C CA . TYR A 1 203 ? -4.843 -2.275 -15.279 1.00 80.50 203 TYR A CA 1
ATOM 1622 C C . TYR A 1 203 ? -5.857 -3.319 -15.764 1.00 80.50 203 TYR A C 1
ATOM 1624 O O . TYR A 1 203 ? -6.704 -3.753 -14.984 1.00 80.50 203 TYR A O 1
ATOM 1632 N N . GLY A 1 204 ? -5.752 -3.778 -17.016 1.00 81.12 204 GLY A N 1
ATOM 1633 C CA . GLY A 1 204 ? -6.581 -4.860 -17.553 1.00 81.12 204 GLY A CA 1
ATOM 1634 C C . GLY A 1 204 ? -6.528 -6.144 -16.714 1.00 81.12 204 GLY A C 1
ATOM 1635 O O . GLY A 1 204 ? -7.553 -6.808 -16.566 1.00 81.12 204 GLY A O 1
ATOM 1636 N N . VAL A 1 205 ? -5.382 -6.434 -16.084 1.00 81.88 205 VAL A N 1
ATOM 1637 C CA . VAL A 1 205 ? -5.201 -7.575 -15.165 1.00 81.88 205 VAL A CA 1
ATOM 1638 C C . VAL A 1 205 ? -6.096 -7.460 -13.927 1.00 81.88 205 VAL A C 1
ATOM 1640 O O . VAL A 1 205 ? -6.588 -8.468 -13.421 1.00 81.88 205 VAL A O 1
ATOM 1643 N N . GLY A 1 206 ? -6.374 -6.240 -13.458 1.00 82.44 206 GLY A N 1
ATOM 1644 C CA . GLY A 1 206 ? -7.243 -6.013 -12.302 1.00 82.44 206 GLY A CA 1
ATOM 1645 C C . GLY A 1 206 ? -8.658 -6.553 -12.500 1.00 82.44 206 GLY A C 1
ATOM 1646 O O . GLY A 1 206 ? -9.241 -7.120 -11.578 1.00 82.44 206 GLY A O 1
ATOM 1647 N N . ASN A 1 207 ? -9.191 -6.466 -13.722 1.00 84.38 207 ASN A N 1
ATOM 1648 C CA . ASN A 1 207 ? -10.511 -7.011 -14.042 1.00 84.38 207 ASN A CA 1
ATOM 1649 C C . ASN A 1 207 ? -10.574 -8.535 -13.890 1.00 84.38 207 ASN A C 1
ATOM 1651 O O . ASN A 1 207 ? -11.615 -9.075 -13.518 1.00 84.38 207 ASN A O 1
ATOM 1655 N N . GLU A 1 208 ? -9.491 -9.239 -14.211 1.00 84.62 208 GLU A N 1
ATOM 1656 C CA . GLU A 1 208 ? -9.401 -10.689 -14.023 1.00 84.62 208 GLU A CA 1
ATOM 1657 C C . GLU A 1 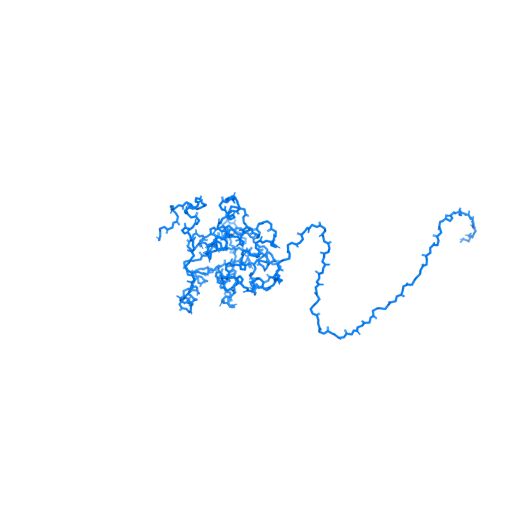208 ? -9.229 -11.025 -12.542 1.00 84.62 208 GLU A C 1
ATOM 1659 O O . GLU A 1 208 ? -9.926 -11.899 -12.024 1.00 84.62 208 GLU A O 1
ATOM 1664 N N . TYR A 1 209 ? -8.376 -10.268 -11.846 1.00 85.44 209 TYR A N 1
ATOM 1665 C CA . TYR A 1 209 ? -8.134 -10.420 -10.415 1.00 85.44 209 TYR A CA 1
ATOM 1666 C C . TYR A 1 209 ? -9.421 -10.293 -9.593 1.00 85.44 209 TYR A C 1
ATOM 1668 O O . TYR A 1 209 ? -9.751 -11.210 -8.842 1.00 85.44 209 TYR A O 1
ATOM 1676 N N . ILE A 1 210 ? -10.190 -9.214 -9.771 1.00 83.62 210 ILE A N 1
ATOM 1677 C CA . ILE A 1 210 ? -11.409 -8.983 -8.984 1.00 83.62 210 ILE A CA 1
ATOM 1678 C C . ILE A 1 210 ? -12.502 -10.020 -9.276 1.00 83.62 210 ILE A C 1
ATOM 1680 O O . ILE A 1 210 ? -13.238 -10.407 -8.374 1.00 83.62 210 ILE A O 1
ATOM 1684 N N . LYS A 1 211 ? -12.586 -10.529 -10.516 1.00 84.25 211 LYS A N 1
ATOM 1685 C CA . LYS A 1 211 ? -13.499 -11.632 -10.867 1.00 84.25 211 LYS A CA 1
ATOM 1686 C C . LYS A 1 211 ? -13.117 -12.932 -10.164 1.00 84.25 211 LYS A C 1
ATOM 1688 O O . LYS A 1 211 ? -14.004 -13.680 -9.767 1.00 84.25 211 LYS A O 1
ATOM 1693 N N . ALA A 1 212 ? -11.819 -13.202 -10.027 1.00 83.50 212 ALA A N 1
ATOM 1694 C CA . ALA A 1 212 ? -11.314 -14.370 -9.312 1.00 83.50 212 ALA A CA 1
ATOM 1695 C C . ALA A 1 212 ? -11.433 -14.230 -7.781 1.00 83.50 212 ALA A C 1
ATOM 1697 O O . ALA A 1 212 ? -11.538 -15.239 -7.091 1.00 83.50 212 ALA A O 1
ATOM 1698 N N . HIS A 1 213 ? -11.466 -12.997 -7.264 1.00 79.81 213 HIS A N 1
ATOM 1699 C CA . HIS A 1 213 ? -11.473 -12.676 -5.832 1.00 79.81 213 HIS A CA 1
ATOM 1700 C C . HIS A 1 213 ? -12.731 -11.891 -5.430 1.00 79.81 213 HIS A C 1
ATOM 1702 O O . HIS A 1 213 ? -12.647 -10.874 -4.746 1.00 79.81 213 HIS A O 1
ATOM 1708 N N . GLY A 1 214 ? -13.909 -12.361 -5.855 1.00 67.12 214 GLY A N 1
ATOM 1709 C CA . GLY A 1 214 ? -15.199 -11.656 -5.749 1.00 67.12 214 GLY A CA 1
ATOM 1710 C C . GLY A 1 214 ? -15.678 -11.245 -4.344 1.00 67.12 214 GLY A C 1
ATOM 1711 O O . GLY A 1 214 ? -16.711 -10.588 -4.247 1.00 67.12 214 GLY A O 1
ATOM 1712 N N . ASP A 1 215 ? -14.925 -11.564 -3.287 1.00 75.00 215 ASP A N 1
ATOM 1713 C CA . ASP A 1 215 ? -15.269 -11.339 -1.877 1.00 75.00 215 ASP A CA 1
ATOM 1714 C C . ASP A 1 215 ? -14.313 -10.363 -1.152 1.00 75.00 215 ASP A C 1
ATOM 1716 O O . ASP A 1 215 ? -14.153 -10.427 0.069 1.00 75.00 215 ASP A O 1
ATOM 1720 N N . LEU A 1 216 ? -13.653 -9.444 -1.870 1.00 83.06 216 LEU A N 1
ATOM 1721 C CA . LEU A 1 216 ? -12.803 -8.436 -1.220 1.00 83.06 216 LEU A CA 1
ATOM 1722 C C . LEU A 1 216 ? -13.601 -7.584 -0.211 1.00 83.06 216 LEU A C 1
ATOM 1724 O O . LEU A 1 216 ? -14.725 -7.153 -0.503 1.00 83.06 216 LEU A O 1
ATOM 1728 N N . PRO A 1 217 ? -13.024 -7.271 0.965 1.00 86.56 217 PRO A N 1
ATOM 1729 C CA . PRO A 1 217 ? -13.728 -6.517 1.987 1.00 86.56 217 PRO A CA 1
ATOM 1730 C C . PRO A 1 217 ? -14.056 -5.099 1.507 1.00 86.56 217 PRO A C 1
ATOM 1732 O O . PRO A 1 217 ? -13.260 -4.400 0.858 1.00 86.56 217 PRO A O 1
ATOM 1735 N N . LYS A 1 218 ? -15.254 -4.641 1.882 1.00 90.56 218 LYS A N 1
ATOM 1736 C CA . LYS A 1 218 ? -15.660 -3.252 1.678 1.00 90.56 218 LYS A CA 1
ATOM 1737 C C . LYS A 1 218 ? -14.813 -2.349 2.572 1.00 90.56 218 LYS A C 1
ATOM 1739 O O . LYS A 1 218 ? -14.874 -2.454 3.794 1.00 90.56 218 LYS A O 1
ATOM 1744 N N . LEU A 1 219 ? -14.068 -1.432 1.957 1.00 93.75 219 LEU A N 1
ATOM 1745 C CA . LEU A 1 219 ? -13.257 -0.466 2.696 1.00 93.75 219 LEU A CA 1
ATOM 1746 C C . LEU A 1 219 ? -14.150 0.548 3.413 1.00 93.75 219 LEU A C 1
ATOM 1748 O O . LEU A 1 219 ? -15.114 1.059 2.834 1.00 93.75 219 LEU A O 1
ATOM 1752 N N . ARG A 1 220 ? -13.787 0.883 4.652 1.00 96.12 220 ARG A N 1
ATOM 1753 C CA . ARG A 1 220 ? -14.473 1.853 5.513 1.00 96.12 220 ARG A CA 1
ATOM 1754 C C . ARG A 1 220 ? -14.097 3.293 5.188 1.00 96.12 220 ARG A C 1
ATOM 1756 O O . ARG A 1 220 ? -13.678 4.069 6.043 1.00 96.12 220 ARG A O 1
ATOM 1763 N N . MET A 1 221 ? -14.253 3.661 3.918 1.00 94.19 221 MET A N 1
ATOM 1764 C CA . MET A 1 221 ? -14.082 5.045 3.469 1.00 94.19 221 MET A CA 1
ATOM 1765 C C . MET A 1 221 ? -15.037 5.998 4.197 1.00 94.19 221 MET A C 1
ATOM 1767 O O . MET A 1 221 ? -14.674 7.142 4.462 1.00 94.19 221 MET A O 1
ATOM 1771 N N . ASP A 1 222 ? -16.232 5.508 4.542 1.00 94.81 222 ASP A N 1
ATOM 1772 C CA . ASP A 1 222 ? -17.241 6.207 5.337 1.00 94.81 222 ASP A CA 1
ATOM 1773 C C . ASP A 1 222 ? -16.678 6.688 6.675 1.00 94.81 222 ASP A C 1
ATOM 1775 O O . ASP A 1 222 ? -16.873 7.847 7.020 1.00 94.81 222 ASP A O 1
ATOM 1779 N N . TRP A 1 223 ? -15.889 5.867 7.373 1.00 96.69 223 TRP A N 1
ATOM 1780 C CA . TRP A 1 223 ? -15.312 6.242 8.667 1.00 96.69 223 TRP A CA 1
ATOM 1781 C C . TRP A 1 223 ? -14.381 7.443 8.579 1.00 96.69 223 TRP A C 1
ATOM 1783 O O . TRP A 1 223 ? -14.471 8.364 9.386 1.00 96.69 223 TRP A O 1
ATOM 1793 N N . LEU A 1 224 ? -13.521 7.465 7.564 1.00 94.62 224 LEU A N 1
ATOM 1794 C CA . LEU A 1 224 ? -12.603 8.578 7.346 1.00 94.62 224 LEU A CA 1
ATOM 1795 C C . LEU A 1 224 ? -13.337 9.864 6.937 1.00 94.62 224 LEU A C 1
ATOM 1797 O O . LEU A 1 224 ? -12.854 10.959 7.217 1.00 94.62 224 LEU A O 1
ATOM 1801 N N . VAL A 1 225 ? -14.490 9.752 6.271 1.00 94.31 225 VAL A N 1
ATOM 1802 C CA . VAL A 1 225 ? -15.332 10.907 5.925 1.00 94.31 225 VAL A CA 1
ATOM 1803 C C . VAL A 1 225 ? -16.097 11.418 7.146 1.00 94.31 225 VAL A C 1
ATOM 1805 O O . VAL A 1 225 ? -16.077 12.618 7.407 1.00 94.31 225 VAL A O 1
ATOM 1808 N N . GLU A 1 226 ? -16.728 10.523 7.908 1.00 95.31 226 GLU A N 1
ATOM 1809 C CA . GLU A 1 226 ? -17.441 10.835 9.156 1.00 95.31 226 GLU A CA 1
ATOM 1810 C C . GLU A 1 226 ? -16.543 11.572 10.155 1.00 95.31 226 GLU A C 1
ATOM 1812 O O . GLU A 1 226 ? -16.983 12.513 10.812 1.00 95.31 226 GLU A O 1
ATOM 1817 N N . ASP A 1 227 ? -15.270 11.182 10.223 1.00 94.56 227 ASP A N 1
ATOM 1818 C CA . ASP A 1 227 ? -14.292 11.753 11.150 1.00 94.56 227 ASP A CA 1
ATOM 1819 C C . ASP A 1 227 ? -13.599 13.015 10.602 1.00 94.56 227 ASP A C 1
ATOM 1821 O O . ASP A 1 227 ? -12.675 13.543 11.221 1.00 94.56 227 ASP A O 1
ATOM 1825 N N . GLY A 1 228 ? -14.011 13.508 9.428 1.00 92.75 228 GLY A N 1
ATOM 1826 C CA . GLY A 1 228 ? -13.466 14.723 8.813 1.00 92.75 228 GLY A CA 1
ATOM 1827 C C . GLY A 1 228 ? -12.038 14.588 8.268 1.00 92.75 228 GLY A C 1
ATOM 1828 O O . GLY A 1 228 ? -11.437 15.590 7.881 1.00 92.75 228 GLY A O 1
ATOM 1829 N N . ILE A 1 229 ? -11.495 13.368 8.204 1.00 92.62 229 ILE A N 1
ATOM 1830 C CA . ILE A 1 229 ? -10.159 13.074 7.661 1.00 92.62 229 ILE A CA 1
ATOM 1831 C C . ILE A 1 229 ? -10.172 13.183 6.131 1.00 92.62 229 ILE A C 1
ATOM 1833 O O . ILE A 1 229 ? -9.229 13.687 5.519 1.00 92.62 229 ILE A O 1
ATOM 1837 N N . LEU A 1 230 ? -11.260 12.742 5.494 1.00 90.00 230 LEU A N 1
ATOM 1838 C CA . LEU A 1 230 ? -11.481 12.861 4.055 1.00 90.00 230 LEU A CA 1
ATOM 1839 C C . LEU A 1 230 ? -12.694 13.743 3.757 1.00 90.00 230 LEU A C 1
ATOM 1841 O O . LEU A 1 230 ? -13.738 13.643 4.391 1.00 90.00 230 LEU A O 1
ATOM 1845 N N . LYS A 1 231 ? -12.586 14.583 2.723 1.00 85.50 231 LYS A N 1
ATOM 1846 C CA . LYS A 1 231 ? -13.722 15.372 2.226 1.00 85.50 231 LYS A CA 1
ATOM 1847 C C . LYS A 1 231 ? -14.697 14.480 1.452 1.00 85.50 231 LYS A C 1
ATOM 1849 O O . LYS A 1 231 ? -14.262 13.747 0.565 1.00 85.50 231 LYS A O 1
ATOM 1854 N N . ALA A 1 232 ? -15.996 14.608 1.730 1.00 74.19 232 ALA A N 1
ATOM 1855 C CA . ALA A 1 232 ? -17.066 13.819 1.106 1.00 74.19 232 ALA A CA 1
ATOM 1856 C C . ALA A 1 232 ? -17.140 13.956 -0.431 1.00 74.19 232 ALA A C 1
ATOM 1858 O O . ALA A 1 232 ? -17.542 13.024 -1.120 1.00 74.19 232 ALA A O 1
ATOM 1859 N N . GLU A 1 233 ? -16.683 15.082 -0.983 1.00 65.06 233 GLU A N 1
ATOM 1860 C CA . GLU A 1 233 ? -16.810 15.446 -2.405 1.00 65.06 233 GLU A CA 1
ATOM 1861 C C . GLU A 1 233 ? -15.948 14.610 -3.380 1.00 65.06 233 GLU A C 1
ATOM 1863 O O . GLU A 1 233 ? -15.916 14.902 -4.571 1.00 65.06 233 GLU A O 1
ATOM 1868 N N . LYS A 1 234 ? -15.229 13.575 -2.917 1.00 54.47 234 LYS A N 1
ATOM 1869 C CA . LYS A 1 234 ? -14.303 12.776 -3.749 1.00 54.47 234 LYS A CA 1
ATOM 1870 C C . LYS A 1 234 ? -14.705 11.305 -3.969 1.00 54.47 234 LYS A C 1
ATOM 1872 O O . LYS A 1 234 ? -13.845 10.530 -4.380 1.00 54.47 234 LYS A O 1
ATOM 1877 N N . PHE A 1 235 ? -15.953 10.899 -3.697 1.00 54.62 235 PHE A N 1
ATOM 1878 C CA . PHE A 1 235 ? -16.339 9.468 -3.715 1.00 54.62 235 PHE A CA 1
ATOM 1879 C C . PHE A 1 235 ? -17.583 9.103 -4.539 1.00 54.62 235 PHE A C 1
ATOM 1881 O O . PHE A 1 235 ? -17.980 7.939 -4.559 1.00 54.62 235 PHE A O 1
ATOM 1888 N N . SER A 1 236 ? -18.195 10.057 -5.238 1.00 37.56 236 SER A N 1
ATOM 1889 C CA . SER A 1 236 ? -19.276 9.787 -6.193 1.00 37.56 236 SER A CA 1
ATOM 1890 C C . SER A 1 236 ? -18.711 9.276 -7.528 1.00 37.56 236 SER A C 1
ATOM 1892 O O . SER A 1 236 ? -18.203 10.074 -8.310 1.00 37.56 236 SER A O 1
ATOM 1894 N N . THR A 1 237 ? -18.780 7.944 -7.689 1.00 41.00 237 THR A N 1
ATOM 1895 C CA . THR A 1 237 ? -18.801 7.082 -8.906 1.00 41.00 237 THR A CA 1
ATOM 1896 C C . THR A 1 237 ? -18.107 7.545 -10.185 1.00 41.00 237 THR A C 1
ATOM 1898 O O . THR A 1 237 ? -18.630 8.481 -10.824 1.00 41.00 237 THR A O 1
#

Secondary structure (DSSP, 8-state):
--------------------------------------SS-----SS-HHHHHHHHTTT-HHHHHHHHHHS-HHHHHHHHHHHHHTT-HHHHHHHHH-GGGGTS-SS-GGGGSTTSSTT----EEEHHHHHHTT--S-S-SSSEEEEPPPPTTSEEEEEEEEEEEPPPTTS---EEEEEEEEEETTS-B--S--EES-HHHHHHHHHHHHHHTTTPPPP-HHHHHHTTSS-GGG---

Nearest PDB structures (foldseek):
  6zww-assembly3_E  TM=2.619E-01  e=3.061E+00  Escherichia coli
  3mg1-assembly3_B  TM=3.941E-01  e=7.499E+00  Synechocystis sp. PCC 6803
  4xb5-assembly1_A  TM=3.906E-01  e=7.499E+00  Synechocystis sp. PCC 6803 substr. Kazusa